Protein AF-A0A969G457-F1 (afdb_monomer_lite)

Sequence (231 aa):
MGFVSRFPDKTFRPDHCLTRIEVLTSLVQGLGLRGSNKNLLHYYADSYLIPTYAIVPMLAAIEANLIFQPDGSNYLHPLQYITRGEMAAILYQVLLLTNQVEPIKSKLMVFHGIKETGFKDLQSHWAQAPAMALNNMKLVKGFPDGTFKPELGVDRTEYATLVTKILNAPPVRPISHFRDVPDEFWGLSALEKAYQWGFLATFPDQTIHPHQQLKRINIIASLASGLGLET

Radius of gyration: 17.94 Å; chains: 1; bounding box: 46×49×45 Å

Secondary structure (DSSP, 8-state):
--S----TT----TTSBPBHHHHHHHHHHHTT-----GGGGGG-TTGGGS-HHHHHHHHHHHHTT----TT--S---TTSBPBHHHHHHHHHHHHHHTTSS-----S-----S----S-GGGTT-TTHHHHHHHHHTTS----TTS---TTSBPBHHHHHHHHHHH--PPP-S-----TTS-TT-TTHHHHHHHHHTTS----TTS---TTSB-BHHHHHHHHHHHTT---

Structure (mmCIF, N/CA/C/O backbone):
data_AF-A0A969G457-F1
#
_entry.id   AF-A0A969G457-F1
#
loop_
_atom_site.group_PDB
_atom_site.id
_atom_site.type_symbol
_atom_site.label_atom_id
_atom_site.label_alt_id
_atom_site.label_comp_id
_atom_site.label_asym_id
_atom_site.label_entity_id
_atom_site.label_seq_id
_atom_site.pdbx_PDB_ins_code
_atom_site.Cartn_x
_atom_site.Cartn_y
_atom_site.Cartn_z
_atom_site.occupancy
_atom_site.B_iso_or_equiv
_atom_site.auth_seq_id
_atom_site.auth_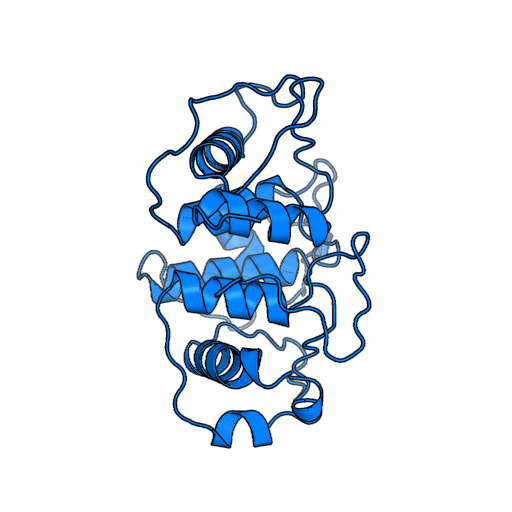comp_id
_atom_site.auth_asym_id
_atom_site.auth_atom_id
_atom_site.pdbx_PDB_model_num
ATOM 1 N N . MET A 1 1 ? -19.447 -14.530 -13.533 1.00 27.58 1 MET A N 1
ATOM 2 C CA . MET A 1 1 ? -18.537 -15.672 -13.282 1.00 27.58 1 MET A CA 1
ATOM 3 C C . MET A 1 1 ? -17.517 -15.229 -12.246 1.00 27.58 1 MET A C 1
ATOM 5 O O . MET A 1 1 ? -16.969 -14.147 -12.401 1.00 27.58 1 MET A O 1
ATOM 9 N N . GLY A 1 2 ? -17.395 -15.986 -11.153 1.00 27.75 2 GLY A N 1
ATOM 10 C CA . GLY A 1 2 ? -16.838 -15.532 -9.874 1.00 27.75 2 GLY A CA 1
ATOM 11 C C . GLY A 1 2 ? -15.332 -15.257 -9.867 1.00 27.75 2 GLY A C 1
ATOM 12 O O . GLY A 1 2 ? -14.549 -15.977 -10.480 1.00 27.75 2 GLY A O 1
ATOM 13 N N . PHE A 1 3 ? -14.950 -14.217 -9.121 1.00 38.53 3 PHE A N 1
ATOM 14 C CA . PHE A 1 3 ? -13.571 -13.753 -8.926 1.00 38.53 3 PHE A CA 1
ATOM 15 C C . PHE A 1 3 ? -12.756 -14.612 -7.946 1.00 38.53 3 PHE A C 1
ATOM 17 O O . PHE A 1 3 ? -11.553 -14.406 -7.801 1.00 38.53 3 PHE A O 1
ATOM 24 N N . VAL A 1 4 ? -13.369 -15.616 -7.312 1.00 39.00 4 VAL A N 1
ATOM 25 C CA . VAL A 1 4 ? -12.631 -16.643 -6.570 1.00 39.00 4 VAL A CA 1
ATOM 26 C C . VAL A 1 4 ? -12.165 -17.700 -7.567 1.00 39.00 4 VAL A C 1
ATOM 28 O O . VAL A 1 4 ? -12.760 -18.773 -7.700 1.00 39.00 4 VAL A O 1
ATOM 31 N N . SER A 1 5 ? -11.098 -17.397 -8.308 1.00 36.44 5 SER A N 1
ATOM 32 C CA . SER A 1 5 ? -10.384 -18.454 -9.010 1.00 36.44 5 SER A CA 1
ATOM 33 C C . SER A 1 5 ? -9.766 -19.363 -7.947 1.00 36.44 5 SER A C 1
ATOM 35 O O . SER A 1 5 ? -8.911 -18.973 -7.149 1.00 36.44 5 SER A O 1
ATOM 37 N N . ARG A 1 6 ? -10.245 -20.609 -7.893 1.00 35.28 6 ARG A N 1
ATOM 38 C CA . ARG A 1 6 ? -9.456 -21.687 -7.299 1.00 35.28 6 ARG A CA 1
ATOM 39 C C . ARG A 1 6 ? -8.104 -21.645 -8.006 1.00 35.28 6 ARG A C 1
ATOM 41 O O . ARG A 1 6 ? -8.064 -21.591 -9.235 1.00 35.28 6 ARG A O 1
ATOM 48 N N . PHE A 1 7 ? -7.019 -21.638 -7.242 1.00 43.06 7 PHE A N 1
ATOM 49 C CA . PHE A 1 7 ? -5.686 -21.776 -7.809 1.00 43.06 7 PHE A CA 1
ATOM 50 C C . PHE A 1 7 ? -5.631 -22.988 -8.758 1.00 43.06 7 PHE A C 1
ATOM 52 O O . PHE A 1 7 ? -6.372 -23.954 -8.545 1.00 43.06 7 PHE A O 1
ATOM 59 N N . PRO A 1 8 ? -4.737 -23.000 -9.759 1.00 37.53 8 PRO A N 1
ATOM 60 C CA . PRO A 1 8 ? -4.525 -24.176 -10.604 1.00 37.53 8 PRO A CA 1
ATOM 61 C C . PRO A 1 8 ? -4.191 -25.449 -9.802 1.00 37.53 8 PRO A C 1
ATOM 63 O O . PRO A 1 8 ? -4.541 -26.546 -10.228 1.00 37.53 8 PRO A O 1
ATOM 66 N N . ASP A 1 9 ? -3.583 -25.305 -8.616 1.00 41.84 9 ASP A N 1
ATOM 67 C CA . ASP A 1 9 ? -3.272 -26.395 -7.677 1.00 41.84 9 ASP A CA 1
ATOM 68 C C . ASP A 1 9 ? -4.389 -26.678 -6.645 1.00 41.84 9 ASP A C 1
ATOM 70 O O . ASP A 1 9 ? -4.252 -27.564 -5.804 1.00 41.84 9 ASP A O 1
ATOM 74 N N . LYS A 1 10 ? -5.503 -25.934 -6.704 1.00 37.22 10 LYS A N 1
ATOM 75 C CA . LYS A 1 10 ? -6.655 -25.987 -5.786 1.00 37.22 10 LYS A CA 1
ATOM 76 C C . LYS A 1 10 ? -6.342 -25.663 -4.312 1.00 37.22 10 LYS A C 1
ATOM 78 O O . LYS A 1 10 ? -7.218 -25.883 -3.473 1.00 37.22 10 LYS A O 1
ATOM 83 N N . THR A 1 11 ? -5.174 -25.113 -3.961 1.00 40.41 11 THR A N 1
ATOM 84 C CA . THR A 1 11 ? -4.829 -24.849 -2.549 1.00 40.41 11 THR A CA 1
ATOM 85 C C . THR A 1 11 ? -5.228 -23.445 -2.105 1.00 40.41 11 THR A C 1
ATOM 87 O O . THR A 1 11 ? -4.595 -22.458 -2.445 1.00 40.41 11 THR A O 1
ATOM 90 N N . PHE A 1 12 ? -6.285 -23.309 -1.304 1.00 42.00 12 PHE A N 1
ATOM 91 C CA . PHE A 1 12 ? -6.616 -22.029 -0.676 1.00 42.00 12 PHE A CA 1
ATOM 92 C C . PHE A 1 12 ? -5.711 -21.786 0.542 1.00 42.00 12 PHE A C 1
ATOM 94 O O . PHE A 1 12 ? -5.724 -22.578 1.478 1.00 42.00 12 PHE A O 1
ATOM 101 N N . ARG A 1 13 ? -4.917 -20.703 0.532 1.00 53.88 13 ARG A N 1
ATOM 102 C CA . ARG A 1 13 ? -3.966 -20.365 1.610 1.00 53.88 13 ARG A CA 1
ATOM 103 C C . ARG A 1 13 ? -4.378 -19.067 2.335 1.00 53.88 13 ARG A C 1
ATOM 105 O O . ARG A 1 13 ? -3.881 -17.996 1.986 1.00 53.88 13 ARG A O 1
ATOM 112 N N . PRO A 1 14 ? -5.330 -19.132 3.284 1.00 47.00 14 PRO A N 1
ATOM 113 C CA . PRO A 1 14 ? -5.983 -17.960 3.879 1.00 47.00 14 PRO A CA 1
ATOM 114 C C . PRO A 1 14 ? -5.083 -17.108 4.776 1.00 47.00 14 PRO A C 1
ATOM 116 O O . PRO A 1 14 ? -5.310 -15.906 4.887 1.00 47.00 14 PRO A O 1
ATOM 119 N N . ASP A 1 15 ? -4.071 -17.708 5.403 1.00 51.81 15 ASP A N 1
ATOM 120 C CA . ASP A 1 15 ? -3.287 -17.059 6.459 1.00 51.81 15 ASP A CA 1
ATOM 121 C C . ASP A 1 15 ? -2.136 -16.176 5.981 1.00 51.81 15 ASP A C 1
ATOM 123 O O . ASP A 1 15 ? -1.522 -15.480 6.789 1.00 51.81 15 ASP A O 1
ATOM 127 N N . HIS A 1 16 ? -1.843 -16.189 4.685 1.00 64.81 16 HIS A N 1
ATOM 128 C CA . HIS A 1 16 ? -0.718 -15.455 4.119 1.00 64.81 16 HIS A CA 1
ATOM 129 C C . HIS A 1 16 ? -1.082 -13.999 3.827 1.00 64.81 16 HIS A C 1
ATOM 131 O O . HIS A 1 16 ? -2.240 -13.699 3.546 1.00 64.81 16 HIS A O 1
ATOM 137 N N . CYS A 1 17 ? -0.102 -13.095 3.874 1.00 71.50 17 CYS A N 1
ATOM 138 C CA . CYS A 1 17 ? -0.266 -11.713 3.421 1.00 71.50 17 CYS A CA 1
ATOM 139 C C . CYS A 1 17 ? -0.560 -11.654 1.912 1.00 71.50 17 CYS A C 1
ATOM 141 O O . CYS A 1 17 ? -0.376 -12.633 1.186 1.00 71.50 17 CYS A O 1
ATOM 143 N N . LEU A 1 18 ? -1.026 -10.503 1.430 1.00 74.31 18 LEU A N 1
ATOM 144 C CA . LEU A 1 18 ? -1.209 -10.289 -0.005 1.00 74.31 18 LEU A CA 1
ATOM 145 C C . LEU A 1 18 ? 0.101 -10.390 -0.770 1.00 74.31 18 LEU A C 1
ATOM 147 O O . LEU A 1 18 ? 1.107 -9.808 -0.364 1.00 74.31 18 LEU A O 1
ATOM 151 N N . THR A 1 19 ? 0.045 -11.038 -1.925 1.00 84.38 19 THR A N 1
ATOM 152 C CA . THR A 1 19 ? 1.160 -11.038 -2.873 1.00 84.38 19 THR A CA 1
ATOM 153 C C . THR A 1 19 ? 1.163 -9.776 -3.741 1.00 84.38 19 THR A C 1
ATOM 155 O O . THR A 1 19 ? 0.118 -9.162 -3.980 1.00 84.38 19 THR A O 1
ATOM 158 N N . ARG A 1 20 ? 2.338 -9.393 -4.251 1.00 86.44 20 ARG A N 1
ATOM 159 C CA . ARG A 1 20 ? 2.524 -8.252 -5.166 1.00 86.44 20 ARG A CA 1
ATOM 160 C C . ARG A 1 20 ? 1.580 -8.330 -6.366 1.00 86.44 20 ARG A C 1
ATOM 162 O O . ARG A 1 20 ? 0.932 -7.342 -6.708 1.00 86.44 20 ARG A O 1
ATOM 169 N N . ILE A 1 21 ? 1.437 -9.515 -6.962 1.00 85.56 21 ILE A N 1
ATOM 170 C CA . ILE A 1 21 ? 0.562 -9.718 -8.122 1.00 85.56 21 ILE A CA 1
ATOM 171 C C . ILE A 1 21 ? -0.915 -9.461 -7.811 1.00 85.56 21 ILE A C 1
ATOM 173 O O . ILE A 1 21 ? -1.643 -8.956 -8.663 1.00 85.56 21 ILE A O 1
ATOM 177 N N . GLU A 1 22 ? -1.368 -9.771 -6.599 1.00 79.25 22 GLU A N 1
ATOM 178 C CA . GLU A 1 22 ? -2.766 -9.591 -6.200 1.00 79.25 22 GLU A CA 1
ATOM 179 C C . GLU A 1 22 ? -3.113 -8.124 -6.015 1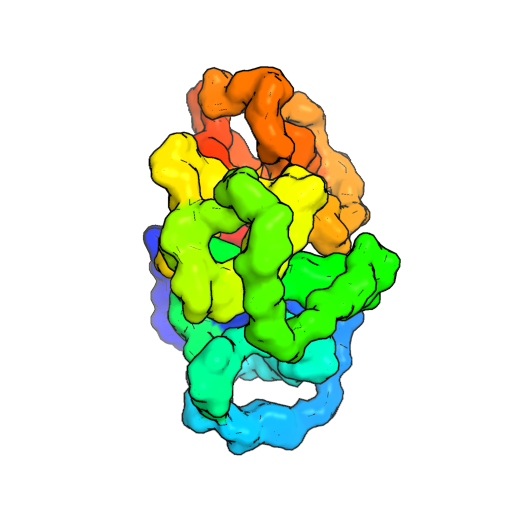.00 79.25 22 GLU A C 1
ATOM 181 O O . GLU A 1 22 ? -4.159 -7.676 -6.493 1.00 79.25 22 GLU A O 1
ATOM 186 N N . VAL A 1 23 ? -2.211 -7.366 -5.389 1.00 79.38 23 VAL A N 1
ATOM 187 C CA . VAL A 1 23 ? -2.372 -5.917 -5.241 1.00 79.38 23 VAL A CA 1
ATOM 188 C C . VAL A 1 23 ? -2.369 -5.242 -6.599 1.00 79.38 23 VAL A C 1
ATOM 190 O O . VAL A 1 23 ? -3.306 -4.511 -6.909 1.00 79.38 23 VAL A O 1
ATOM 193 N N . LEU A 1 24 ? -1.366 -5.522 -7.434 1.00 83.69 24 LEU A N 1
ATOM 194 C CA . LEU A 1 24 ? -1.241 -4.899 -8.751 1.00 83.69 24 LEU A CA 1
ATOM 195 C C . LEU A 1 24 ? -2.417 -5.255 -9.664 1.00 83.69 24 LEU A C 1
ATOM 197 O O . LEU A 1 24 ? -2.952 -4.377 -10.337 1.00 83.69 24 LEU A O 1
ATOM 201 N N . THR A 1 25 ? -2.868 -6.513 -9.645 1.00 81.88 25 THR A N 1
ATOM 202 C CA . THR A 1 25 ? -4.035 -6.944 -10.427 1.00 81.88 25 THR A CA 1
ATOM 203 C C . THR A 1 25 ? -5.294 -6.196 -10.001 1.00 81.88 25 THR A C 1
ATOM 205 O O . THR A 1 25 ? -6.006 -5.664 -10.854 1.00 81.88 25 THR A O 1
ATOM 208 N N . SER A 1 26 ? -5.549 -6.116 -8.693 1.00 76.19 26 SER A N 1
ATOM 209 C CA . SER A 1 26 ? -6.727 -5.427 -8.151 1.00 76.19 26 SER A CA 1
ATOM 210 C C . SER A 1 26 ? -6.677 -3.927 -8.443 1.00 76.19 26 SER A C 1
ATOM 212 O O . SER A 1 26 ? -7.674 -3.334 -8.851 1.00 76.19 26 SER A O 1
ATOM 214 N N . LEU A 1 27 ? -5.498 -3.321 -8.293 1.00 78.88 27 LEU A N 1
ATOM 215 C CA . LEU A 1 27 ? -5.256 -1.907 -8.550 1.00 78.88 27 LEU A CA 1
ATOM 216 C C . LEU A 1 27 ? -5.515 -1.539 -10.012 1.00 78.88 27 LEU A C 1
ATOM 218 O O . LEU A 1 27 ? -6.256 -0.602 -10.295 1.00 78.88 27 LEU A O 1
ATOM 222 N N . VAL A 1 28 ? -4.921 -2.286 -10.940 1.00 82.31 28 VAL A N 1
ATOM 223 C CA . VAL A 1 28 ? -5.067 -2.061 -12.382 1.00 82.31 28 VAL A CA 1
ATOM 224 C C . VAL A 1 28 ? -6.521 -2.177 -12.818 1.00 82.31 28 VAL A C 1
ATOM 226 O O . VAL A 1 28 ? -6.993 -1.350 -13.596 1.00 82.31 28 VAL A O 1
ATOM 229 N N . GLN A 1 29 ? -7.243 -3.165 -12.288 1.00 76.50 29 GLN A N 1
ATOM 230 C CA . GLN A 1 29 ? -8.671 -3.320 -12.552 1.00 76.50 29 GLN A CA 1
ATOM 231 C C . GLN A 1 29 ? -9.474 -2.143 -11.992 1.00 76.50 29 GLN A C 1
ATOM 233 O O . GLN A 1 29 ? -10.298 -1.583 -12.713 1.00 76.50 29 GLN A O 1
ATOM 238 N N . GLY A 1 30 ? -9.200 -1.733 -10.749 1.00 70.56 30 GLY A N 1
ATOM 239 C CA . GLY A 1 30 ? -9.854 -0.591 -10.108 1.00 70.56 30 GLY A CA 1
ATOM 240 C C . GLY A 1 30 ? -9.614 0.737 -10.830 1.00 70.56 30 GLY A C 1
ATOM 241 O O . GLY A 1 30 ? -10.523 1.555 -10.925 1.00 70.56 30 GLY A O 1
ATOM 242 N N . LEU A 1 31 ? -8.422 0.925 -11.399 1.00 76.94 31 LEU A N 1
ATOM 243 C CA . LEU A 1 31 ? -8.066 2.091 -12.215 1.00 76.94 31 LEU A CA 1
ATOM 244 C C . LEU A 1 31 ? -8.541 1.988 -13.676 1.00 76.94 31 LEU A C 1
ATOM 246 O O . LEU A 1 31 ? -8.354 2.928 -14.445 1.00 76.94 31 LEU A O 1
ATOM 250 N N . GLY A 1 32 ? -9.112 0.853 -14.091 1.00 79.19 32 GLY A N 1
ATOM 251 C CA . GLY A 1 32 ? -9.516 0.617 -15.479 1.00 79.19 32 GLY A CA 1
ATOM 252 C C . GLY A 1 32 ? -8.350 0.572 -16.476 1.00 79.19 32 GLY A C 1
ATOM 253 O O . GLY A 1 32 ? -8.568 0.754 -17.676 1.00 79.19 32 GLY A O 1
ATOM 254 N N . LEU A 1 33 ? -7.121 0.332 -16.006 1.00 82.69 33 LEU A N 1
ATOM 255 C CA . LEU A 1 33 ? -5.923 0.282 -16.845 1.00 82.69 33 LEU A CA 1
ATOM 256 C C . LEU A 1 33 ? -5.913 -0.995 -17.695 1.00 82.69 33 LEU A C 1
ATOM 258 O O . LEU A 1 33 ? -6.366 -2.063 -17.272 1.00 82.69 33 LEU A O 1
ATOM 262 N N . ARG A 1 34 ? -5.372 -0.901 -18.913 1.00 87.06 34 ARG A N 1
ATOM 263 C CA . ARG A 1 34 ? -5.283 -2.028 -19.849 1.00 87.06 34 ARG A CA 1
ATOM 264 C C . ARG A 1 34 ? -3.899 -2.100 -20.468 1.00 87.06 34 ARG A C 1
ATOM 266 O O . ARG A 1 34 ? -3.517 -1.200 -21.203 1.00 87.06 34 ARG A O 1
ATOM 273 N N . GLY A 1 35 ? -3.196 -3.193 -20.193 1.00 85.81 35 GLY A N 1
ATOM 274 C CA . GLY A 1 35 ? -1.895 -3.481 -20.780 1.00 85.81 35 GLY A CA 1
ATOM 275 C C . GLY A 1 35 ? -2.043 -4.104 -22.158 1.00 85.81 35 GLY A C 1
ATOM 276 O O . GLY A 1 35 ? -2.933 -4.932 -22.378 1.00 85.81 35 GLY A O 1
ATOM 277 N N . SER A 1 36 ? -1.167 -3.734 -23.083 1.00 88.44 36 SER A N 1
ATOM 278 C CA . SER A 1 36 ? -1.236 -4.199 -24.476 1.00 88.44 36 SER A CA 1
ATOM 279 C C . SER A 1 36 ? 0.100 -4.712 -25.010 1.00 88.44 36 SER A C 1
ATOM 281 O O . SER A 1 36 ? 0.121 -5.618 -25.851 1.00 88.44 36 SER A O 1
ATOM 283 N N . ASN A 1 37 ? 1.220 -4.213 -24.489 1.00 89.38 37 ASN A N 1
ATOM 284 C CA . ASN A 1 37 ? 2.552 -4.540 -24.962 1.00 89.38 37 ASN A CA 1
ATOM 285 C C . ASN A 1 37 ? 3.087 -5.818 -24.308 1.00 89.38 37 ASN A C 1
ATOM 287 O O . ASN A 1 37 ? 3.850 -5.791 -23.344 1.00 89.38 37 ASN A O 1
ATOM 291 N N . LYS A 1 38 ? 2.740 -6.966 -24.893 1.00 86.12 38 LYS A N 1
ATOM 292 C CA . LYS A 1 38 ? 3.163 -8.293 -24.412 1.00 86.12 38 LYS A CA 1
ATOM 293 C C . LYS A 1 38 ? 4.682 -8.468 -24.306 1.00 86.12 38 LYS A C 1
ATOM 295 O O . LYS A 1 38 ? 5.125 -9.298 -23.517 1.00 86.12 38 LYS A O 1
ATOM 300 N N . ASN A 1 39 ? 5.467 -7.674 -25.038 1.00 90.56 39 ASN A N 1
ATOM 301 C CA . ASN A 1 39 ? 6.922 -7.790 -25.032 1.00 90.56 39 ASN A CA 1
ATOM 302 C C . ASN A 1 39 ? 7.549 -7.378 -23.692 1.00 90.56 39 ASN A C 1
ATOM 304 O O . ASN A 1 39 ? 8.666 -7.791 -23.397 1.00 90.56 39 ASN A O 1
ATOM 308 N N . LEU A 1 40 ? 6.833 -6.608 -22.865 1.00 89.44 40 LEU A N 1
ATOM 309 C CA . LEU A 1 40 ? 7.346 -6.124 -21.581 1.00 89.44 40 LEU A CA 1
ATOM 310 C C . LEU A 1 40 ? 7.630 -7.255 -20.586 1.00 89.44 40 LEU A C 1
ATOM 312 O O . LEU A 1 40 ? 8.580 -7.158 -19.815 1.00 89.44 40 LEU A O 1
ATOM 316 N N . LEU A 1 41 ? 6.866 -8.352 -20.617 1.00 90.25 41 LEU A N 1
ATOM 317 C CA . LEU A 1 41 ? 7.100 -9.476 -19.703 1.00 90.25 41 LEU A CA 1
ATOM 318 C C . LEU A 1 41 ? 8.386 -10.245 -20.016 1.00 90.25 41 LEU A C 1
ATOM 320 O O . LEU A 1 41 ? 8.966 -10.825 -19.104 1.00 90.25 41 LEU A O 1
ATOM 324 N N . HIS A 1 42 ? 8.866 -10.215 -21.263 1.00 91.06 42 HIS A N 1
ATOM 325 C CA . HIS A 1 42 ? 10.104 -10.900 -21.648 1.00 91.06 42 HIS A CA 1
ATOM 326 C C . HIS A 1 42 ? 11.354 -10.298 -21.000 1.00 91.06 42 HIS A C 1
ATOM 328 O O . HIS A 1 42 ? 12.381 -10.967 -20.937 1.00 91.06 42 HIS A O 1
ATOM 334 N N . TYR A 1 43 ? 11.273 -9.061 -20.500 1.00 90.69 43 TYR A N 1
ATOM 335 C CA . TYR A 1 43 ? 12.357 -8.447 -19.736 1.00 90.69 43 TYR A CA 1
ATOM 336 C C . TYR A 1 43 ? 12.573 -9.138 -18.381 1.00 90.69 43 TYR A C 1
ATOM 338 O O . TYR A 1 43 ? 13.697 -9.184 -17.879 1.00 90.69 43 TYR A O 1
ATOM 346 N N . TYR A 1 44 ? 11.507 -9.695 -17.800 1.00 92.75 44 TYR A N 1
ATOM 347 C CA . TYR A 1 44 ? 11.517 -10.196 -16.435 1.00 92.75 44 TYR A CA 1
ATOM 348 C C . TYR A 1 44 ? 11.776 -11.702 -16.372 1.00 92.75 44 TYR A C 1
ATOM 350 O O . TYR A 1 44 ? 11.040 -12.505 -16.958 1.00 92.75 44 TYR A O 1
ATOM 358 N N . ALA A 1 45 ? 12.810 -12.082 -15.619 1.00 95.25 45 ALA A N 1
ATOM 359 C CA . ALA A 1 45 ? 13.302 -13.457 -15.524 1.00 95.25 45 ALA A CA 1
ATOM 360 C C . ALA A 1 45 ? 12.292 -14.413 -14.871 1.00 95.25 45 ALA A C 1
ATOM 362 O O . ALA A 1 45 ? 12.259 -15.599 -15.187 1.00 95.25 45 ALA A O 1
ATOM 363 N N . ASP A 1 46 ? 11.447 -13.896 -13.982 1.00 94.62 46 ASP A N 1
ATOM 364 C CA . ASP A 1 46 ? 10.435 -14.634 -13.227 1.00 94.62 46 ASP A CA 1
ATOM 365 C C . ASP A 1 46 ? 9.008 -14.434 -13.761 1.00 94.62 46 ASP A C 1
ATOM 367 O O . ASP A 1 46 ? 8.032 -14.801 -13.104 1.00 94.62 46 ASP A O 1
ATOM 371 N N . SER A 1 47 ? 8.863 -13.908 -14.982 1.00 93.81 47 SER A N 1
ATOM 372 C CA . SER A 1 47 ? 7.560 -13.722 -15.637 1.00 93.81 47 SER A CA 1
ATOM 373 C C . SER A 1 47 ? 6.771 -15.027 -15.815 1.00 93.81 47 SER A C 1
ATOM 375 O O . SER A 1 47 ? 5.543 -14.995 -15.861 1.00 93.81 47 SER A O 1
ATOM 377 N N . TYR A 1 48 ? 7.442 -16.184 -15.835 1.00 93.44 48 TYR A N 1
ATOM 378 C CA . TYR A 1 48 ? 6.803 -17.505 -15.872 1.00 93.44 48 TYR A CA 1
ATOM 379 C C . TYR A 1 48 ? 5.994 -17.834 -14.604 1.00 93.44 48 TYR A C 1
ATOM 381 O O . TYR A 1 48 ? 5.146 -18.725 -14.637 1.00 93.44 48 TYR A O 1
ATOM 389 N N . LEU A 1 49 ? 6.228 -17.124 -13.493 1.00 92.12 49 LEU A N 1
ATOM 390 C CA . LEU A 1 49 ? 5.440 -17.252 -12.262 1.00 92.12 49 LEU A CA 1
ATOM 391 C C . LEU A 1 49 ? 4.093 -16.516 -12.344 1.00 92.12 49 LEU A C 1
ATOM 393 O O . LEU A 1 49 ? 3.267 -16.655 -11.441 1.00 92.12 49 LEU A O 1
ATOM 397 N N . ILE A 1 50 ? 3.860 -15.721 -13.393 1.00 89.31 50 ILE A 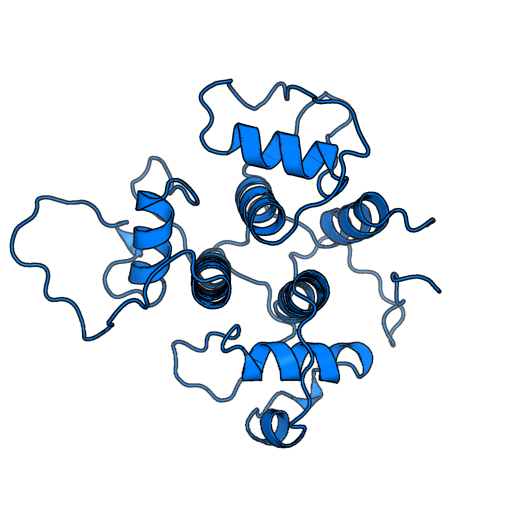N 1
ATOM 398 C CA . ILE A 1 50 ? 2.623 -14.962 -13.577 1.00 89.31 50 ILE A CA 1
ATOM 399 C C . ILE A 1 50 ? 1.544 -15.896 -14.147 1.00 89.31 50 ILE A C 1
ATOM 401 O O . ILE A 1 50 ? 1.655 -16.347 -15.289 1.00 89.31 50 ILE A O 1
ATOM 405 N N . PRO A 1 51 ? 0.458 -16.171 -13.407 1.00 86.00 51 PRO A N 1
ATOM 406 C CA . PRO A 1 51 ? -0.659 -16.942 -13.924 1.00 86.00 51 PRO A CA 1
ATOM 407 C C . PRO A 1 51 ? -1.368 -16.191 -15.056 1.00 86.00 51 PRO A C 1
ATOM 409 O O . PRO A 1 51 ? -1.457 -14.963 -15.058 1.00 86.00 51 PRO A O 1
ATOM 412 N N . THR A 1 52 ? -1.953 -16.936 -15.997 1.00 85.62 52 THR A N 1
ATOM 413 C CA . THR A 1 52 ? -2.547 -16.384 -17.228 1.00 85.62 52 THR A CA 1
ATOM 414 C C . THR A 1 52 ? -3.563 -15.268 -16.979 1.00 85.62 52 THR A C 1
ATOM 416 O O . THR A 1 52 ? -3.580 -14.283 -17.715 1.00 85.62 52 THR A O 1
ATOM 419 N N . TYR A 1 53 ? -4.375 -15.378 -15.922 1.00 82.56 53 TYR A N 1
ATOM 420 C CA . TYR A 1 53 ? -5.376 -14.361 -15.578 1.00 82.56 53 TYR A CA 1
ATOM 421 C C . TYR A 1 53 ? -4.759 -13.001 -15.207 1.00 82.56 53 TYR A C 1
ATOM 423 O O . TYR A 1 53 ? -5.416 -11.972 -15.344 1.00 82.56 53 TYR A O 1
ATOM 431 N N . ALA A 1 54 ? -3.508 -12.991 -14.742 1.00 86.44 54 ALA A N 1
ATOM 432 C CA . ALA A 1 54 ? -2.805 -11.801 -14.282 1.00 86.44 54 ALA A CA 1
ATOM 433 C C . ALA A 1 54 ? -1.853 -11.217 -15.337 1.00 86.44 54 ALA A C 1
ATOM 435 O O . ALA A 1 54 ? -1.312 -10.140 -15.117 1.00 86.44 54 ALA A O 1
ATOM 436 N N . ILE A 1 55 ? -1.685 -11.857 -16.501 1.00 90.12 55 ILE A N 1
ATOM 437 C CA . ILE A 1 55 ? -0.795 -11.365 -17.568 1.00 90.12 55 ILE A CA 1
ATOM 438 C C . ILE A 1 55 ? -1.184 -9.949 -18.011 1.00 90.12 55 ILE A C 1
ATOM 440 O O . ILE A 1 55 ? -0.357 -9.044 -17.978 1.00 90.12 55 ILE A O 1
ATOM 444 N N . VAL A 1 56 ? -2.443 -9.741 -18.411 1.00 88.50 56 VAL A N 1
ATOM 445 C CA . VAL A 1 56 ? -2.911 -8.429 -18.898 1.00 88.50 56 VAL A CA 1
ATOM 446 C C . VAL A 1 56 ? -2.869 -7.364 -17.793 1.00 88.50 56 VAL A C 1
ATOM 448 O O . VAL A 1 56 ? -2.369 -6.270 -18.061 1.00 88.50 56 VAL A O 1
ATOM 451 N N . PRO A 1 57 ? -3.316 -7.653 -16.553 1.00 86.06 57 PRO A N 1
ATOM 452 C CA . PRO A 1 57 ? -3.144 -6.717 -15.453 1.00 86.06 57 PRO A CA 1
ATOM 453 C C . PRO A 1 57 ? -1.683 -6.346 -15.170 1.00 86.06 57 PRO A C 1
ATOM 455 O O . PRO A 1 57 ? -1.371 -5.170 -15.017 1.00 86.06 57 PRO A O 1
ATOM 458 N N . MET A 1 58 ? -0.773 -7.322 -15.163 1.00 90.31 58 MET A N 1
ATOM 459 C CA . MET A 1 58 ? 0.652 -7.072 -14.926 1.00 90.31 58 MET A CA 1
ATOM 460 C C . MET A 1 58 ? 1.283 -6.236 -16.038 1.00 90.31 58 MET A C 1
ATOM 462 O O . MET A 1 58 ? 2.065 -5.338 -15.743 1.00 90.31 58 MET A O 1
ATOM 466 N N . LEU A 1 59 ? 0.902 -6.460 -17.298 1.00 92.50 59 LEU A N 1
ATOM 467 C CA . LEU A 1 59 ? 1.314 -5.595 -18.405 1.00 92.50 59 LEU A CA 1
ATOM 468 C C . LEU A 1 59 ? 0.880 -4.147 -18.179 1.00 92.50 59 LEU A C 1
ATOM 470 O O . LEU A 1 59 ? 1.696 -3.243 -18.318 1.00 92.50 59 LEU A O 1
ATOM 474 N N . ALA A 1 60 ? -0.372 -3.930 -17.769 1.00 90.31 60 ALA A N 1
ATOM 475 C CA . ALA A 1 60 ? -0.866 -2.583 -17.493 1.00 90.31 60 ALA A CA 1
ATOM 476 C C . ALA A 1 60 ? -0.112 -1.936 -16.323 1.00 90.31 60 ALA A C 1
ATOM 478 O O . ALA A 1 60 ? 0.196 -0.750 -16.372 1.00 90.31 60 ALA A O 1
ATOM 479 N N . ALA A 1 61 ? 0.201 -2.714 -15.281 1.00 89.81 61 ALA A N 1
ATOM 480 C CA . ALA A 1 61 ? 0.970 -2.236 -14.138 1.00 89.81 61 ALA A CA 1
ATOM 481 C C . ALA A 1 61 ? 2.389 -1.807 -14.539 1.00 89.81 61 ALA A C 1
ATOM 483 O O . ALA A 1 61 ? 2.861 -0.771 -14.073 1.00 89.81 61 ALA A O 1
ATOM 484 N N . ILE A 1 62 ? 3.054 -2.573 -15.411 1.00 91.81 62 ILE A N 1
ATOM 485 C CA . ILE A 1 62 ? 4.374 -2.215 -15.949 1.00 91.81 62 ILE A CA 1
ATOM 486 C C . ILE A 1 62 ? 4.268 -0.940 -16.793 1.00 91.81 62 ILE A C 1
ATOM 488 O O . ILE A 1 62 ? 5.007 0.010 -16.551 1.00 91.81 62 ILE A O 1
ATOM 492 N N . GLU A 1 63 ? 3.325 -0.886 -17.738 1.00 92.38 63 GLU A N 1
ATOM 493 C CA . GLU A 1 63 ? 3.114 0.275 -18.621 1.00 92.38 63 GLU A CA 1
ATOM 494 C C . GLU A 1 63 ? 2.802 1.559 -17.838 1.00 92.38 63 GLU A C 1
ATOM 496 O O . GLU A 1 63 ? 3.259 2.641 -18.201 1.00 92.38 63 GLU A O 1
ATOM 501 N N . ALA A 1 64 ? 2.061 1.437 -16.737 1.00 87.75 64 ALA A N 1
ATOM 502 C CA . ALA A 1 64 ? 1.701 2.547 -15.864 1.00 87.75 64 ALA A CA 1
ATOM 503 C C . ALA A 1 64 ? 2.776 2.887 -14.811 1.00 87.75 64 ALA A C 1
ATOM 505 O O . ALA A 1 64 ? 2.533 3.739 -13.959 1.00 87.75 64 ALA A O 1
ATOM 506 N N . ASN A 1 65 ? 3.953 2.247 -14.843 1.00 88.44 65 ASN A N 1
ATOM 507 C CA . ASN A 1 65 ? 5.032 2.419 -13.857 1.00 88.44 65 ASN A CA 1
ATOM 508 C C . ASN A 1 65 ? 4.587 2.182 -12.398 1.00 88.44 65 ASN A C 1
ATOM 510 O O . ASN A 1 65 ? 5.089 2.814 -11.465 1.00 88.44 65 ASN A O 1
ATOM 514 N N . LEU A 1 66 ? 3.638 1.261 -12.198 1.00 86.44 66 LEU A N 1
ATOM 515 C CA . LEU A 1 66 ? 3.129 0.865 -10.880 1.00 86.44 66 LEU A CA 1
ATOM 516 C C . LEU A 1 66 ? 4.010 -0.185 -10.197 1.00 86.44 66 LEU A C 1
ATOM 518 O O . LEU A 1 66 ? 3.825 -0.463 -9.016 1.00 86.44 66 LEU A O 1
ATOM 522 N N . ILE A 1 67 ? 4.955 -0.789 -10.919 1.00 85.38 67 ILE A N 1
ATOM 523 C CA . ILE A 1 67 ? 5.892 -1.752 -10.343 1.00 85.38 67 ILE A CA 1
ATOM 524 C C . ILE A 1 67 ? 7.183 -1.035 -9.974 1.00 85.38 67 ILE A C 1
ATOM 526 O O . ILE A 1 67 ? 7.759 -0.316 -10.785 1.00 85.38 67 ILE A O 1
ATOM 530 N N . PHE A 1 68 ? 7.638 -1.255 -8.743 1.00 78.62 68 PHE A N 1
ATOM 531 C CA . PHE A 1 68 ? 8.876 -0.689 -8.231 1.00 78.62 68 PHE A CA 1
ATOM 532 C C . PHE A 1 68 ? 9.920 -1.800 -8.019 1.00 78.62 68 PHE A C 1
ATOM 534 O O . PHE A 1 68 ? 9.639 -2.786 -7.327 1.00 78.62 68 PHE A O 1
ATOM 541 N N . GLN A 1 69 ? 11.101 -1.643 -8.632 1.00 82.31 69 GLN A N 1
ATOM 542 C CA . GLN A 1 69 ? 12.297 -2.482 -8.448 1.00 82.31 69 GLN A CA 1
ATOM 543 C C . GLN A 1 69 ? 13.481 -1.608 -7.993 1.00 82.31 69 GLN A C 1
ATOM 545 O O . GLN A 1 69 ? 14.224 -1.093 -8.831 1.00 82.31 69 GLN A O 1
ATOM 550 N N . PRO A 1 70 ? 13.659 -1.385 -6.678 1.00 70.62 70 PRO A N 1
ATOM 551 C CA . PRO A 1 70 ? 14.695 -0.485 -6.166 1.00 70.62 70 PRO A CA 1
ATOM 552 C C . PRO A 1 70 ? 16.120 -0.934 -6.477 1.00 70.62 70 PRO A C 1
ATOM 554 O O . PRO A 1 70 ? 17.017 -0.104 -6.593 1.00 70.62 70 PRO A O 1
ATOM 557 N N . ASP A 1 71 ? 16.326 -2.243 -6.575 1.00 75.94 71 ASP A N 1
ATOM 558 C CA . ASP A 1 71 ? 17.613 -2.871 -6.858 1.00 75.94 71 ASP A CA 1
ATOM 559 C C . ASP A 1 71 ? 17.948 -2.899 -8.359 1.00 75.94 71 ASP A C 1
ATOM 561 O O . ASP A 1 71 ? 19.020 -3.364 -8.743 1.00 75.94 71 ASP A O 1
ATOM 565 N N . GLY A 1 72 ? 17.042 -2.407 -9.214 1.00 78.31 72 GLY A N 1
ATOM 566 C CA . GLY A 1 72 ? 17.174 -2.477 -10.668 1.00 78.31 72 GLY A CA 1
ATOM 567 C C . GLY A 1 72 ? 17.139 -3.906 -11.212 1.00 78.31 72 GLY A C 1
ATOM 568 O O . GLY A 1 72 ? 17.498 -4.120 -12.372 1.00 78.31 72 GLY A O 1
ATOM 569 N N . SER A 1 73 ? 16.733 -4.884 -10.397 1.00 86.00 73 SER A N 1
ATOM 570 C CA . SER A 1 73 ? 16.635 -6.269 -10.830 1.00 86.00 73 SER A CA 1
ATOM 571 C C . SER A 1 73 ? 15.547 -6.428 -11.889 1.00 86.00 73 SER A C 1
ATOM 573 O O . SER A 1 73 ? 14.554 -5.699 -11.947 1.00 86.00 73 SER A O 1
ATOM 575 N N . ASN A 1 74 ? 15.722 -7.430 -12.743 1.00 89.50 74 ASN A N 1
ATOM 576 C CA . ASN A 1 74 ? 14.698 -7.852 -13.686 1.00 89.50 74 ASN A CA 1
ATOM 577 C C . ASN A 1 74 ? 13.798 -8.949 -13.092 1.00 89.50 74 ASN A C 1
ATOM 579 O O . ASN A 1 74 ? 13.323 -9.823 -13.818 1.00 89.50 74 ASN A O 1
ATOM 583 N N . TYR A 1 75 ? 13.554 -8.901 -11.781 1.00 89.75 75 TYR A N 1
ATOM 584 C CA . TYR A 1 75 ? 12.627 -9.788 -11.085 1.00 89.75 75 TYR A CA 1
ATOM 585 C C . TYR A 1 75 ? 11.391 -9.001 -10.634 1.00 89.75 75 TYR A C 1
ATOM 587 O O . TYR A 1 75 ? 11.471 -7.933 -10.025 1.00 89.75 75 TYR A O 1
ATOM 595 N N . LEU A 1 76 ? 10.209 -9.513 -10.968 1.00 88.81 76 LEU A N 1
ATOM 596 C CA . LEU A 1 76 ? 8.928 -8.936 -10.555 1.00 88.81 76 LEU A CA 1
ATOM 597 C C . LEU A 1 76 ? 8.556 -9.338 -9.129 1.00 88.81 76 LEU A C 1
ATOM 599 O O . LEU A 1 76 ? 7.794 -8.617 -8.477 1.00 88.81 76 LEU A O 1
ATOM 603 N N . HIS A 1 77 ? 9.056 -10.490 -8.682 1.00 89.31 77 HIS A N 1
ATOM 604 C CA . HIS A 1 77 ? 8.682 -11.182 -7.458 1.00 89.31 77 HIS A CA 1
ATOM 605 C C . HIS A 1 77 ? 7.155 -11.286 -7.295 1.00 89.31 77 HIS A C 1
ATOM 607 O O . HIS A 1 77 ? 6.607 -10.878 -6.269 1.00 89.31 77 HIS A O 1
ATOM 613 N N . PRO A 1 78 ? 6.420 -11.816 -8.295 1.00 87.00 78 PRO A N 1
ATOM 614 C CA . PRO A 1 78 ? 4.961 -11.706 -8.339 1.00 87.00 78 PRO A CA 1
ATOM 615 C C . PRO A 1 78 ? 4.276 -12.412 -7.163 1.00 87.00 78 PRO A C 1
ATOM 617 O O . PRO A 1 78 ? 3.217 -11.977 -6.719 1.00 87.00 78 PRO A O 1
ATOM 620 N N . LEU A 1 79 ? 4.892 -13.475 -6.638 1.00 86.25 79 LEU A N 1
ATOM 621 C CA . LEU A 1 79 ? 4.370 -14.277 -5.528 1.00 86.25 79 LEU A CA 1
ATOM 622 C C . LEU A 1 79 ? 4.889 -13.831 -4.149 1.00 86.25 79 LEU A C 1
ATOM 624 O O . LEU A 1 79 ? 4.494 -14.415 -3.141 1.00 86.25 79 LEU A O 1
ATOM 628 N N . GLN A 1 80 ? 5.769 -12.827 -4.081 1.00 85.62 80 GLN A N 1
ATOM 629 C CA . GLN A 1 80 ? 6.252 -12.276 -2.813 1.00 85.62 80 GLN A CA 1
ATOM 630 C C . GLN A 1 80 ? 5.182 -11.388 -2.176 1.00 85.62 80 GLN A C 1
ATOM 632 O O . GLN A 1 80 ? 4.396 -10.752 -2.883 1.00 85.62 80 GLN A O 1
ATOM 637 N N . TYR A 1 81 ? 5.146 -11.341 -0.841 1.00 85.00 81 TYR A N 1
ATOM 638 C CA . TYR A 1 81 ? 4.235 -10.448 -0.130 1.00 85.00 81 TYR A CA 1
ATOM 639 C C . TYR A 1 81 ? 4.620 -8.992 -0.307 1.00 85.00 81 TYR A C 1
ATOM 641 O O . TYR A 1 81 ? 5.802 -8.659 -0.279 1.00 85.00 81 TYR A O 1
ATOM 649 N N . ILE A 1 82 ? 3.605 -8.144 -0.446 1.00 83.94 82 ILE A N 1
ATOM 650 C CA . ILE A 1 82 ? 3.821 -6.709 -0.552 1.00 83.94 82 ILE A CA 1
ATOM 651 C C . ILE A 1 82 ? 4.224 -6.108 0.804 1.00 83.94 82 ILE A C 1
ATOM 653 O O . ILE A 1 82 ? 3.661 -6.462 1.849 1.00 83.94 82 ILE A O 1
ATOM 657 N N . THR A 1 83 ? 5.179 -5.182 0.788 1.00 87.00 83 THR A N 1
ATOM 658 C CA . THR A 1 83 ? 5.632 -4.457 1.985 1.00 87.00 83 THR A CA 1
ATOM 659 C C . THR A 1 83 ? 5.006 -3.061 2.100 1.00 87.00 83 THR A C 1
ATOM 661 O O . THR A 1 83 ? 4.450 -2.514 1.142 1.00 87.00 83 THR A O 1
ATOM 664 N N . ARG A 1 84 ? 5.101 -2.442 3.282 1.00 87.88 84 ARG A N 1
ATOM 665 C CA . ARG A 1 84 ? 4.680 -1.050 3.538 1.00 87.88 84 ARG A CA 1
ATOM 666 C C . ARG A 1 84 ? 5.406 -0.056 2.639 1.00 87.88 84 ARG A C 1
ATOM 668 O O . ARG A 1 84 ? 4.794 0.885 2.136 1.00 87.88 84 ARG A O 1
ATOM 675 N N . GLY A 1 85 ? 6.701 -0.268 2.410 1.00 87.56 85 GLY A N 1
ATOM 676 C CA . GLY A 1 85 ? 7.497 0.540 1.488 1.00 87.56 85 GLY A CA 1
ATOM 677 C C . GLY A 1 85 ? 6.975 0.445 0.057 1.00 87.56 85 GLY A C 1
ATOM 678 O O . GLY A 1 85 ? 6.838 1.462 -0.624 1.00 87.56 85 GLY A O 1
ATOM 679 N N . GLU A 1 86 ? 6.625 -0.764 -0.386 1.00 87.19 86 GLU A N 1
ATOM 680 C CA . GLU A 1 86 ? 6.126 -1.000 -1.745 1.00 87.19 86 GLU A CA 1
ATOM 681 C C . GLU A 1 86 ? 4.740 -0.392 -1.930 1.00 87.19 86 GLU A C 1
ATOM 683 O O . GLU A 1 86 ? 4.485 0.272 -2.934 1.00 87.19 86 GLU A O 1
ATOM 688 N N . MET A 1 87 ? 3.872 -0.528 -0.927 1.00 86.62 87 MET A N 1
ATOM 689 C CA . MET A 1 87 ? 2.577 0.148 -0.900 1.00 86.62 87 MET A CA 1
ATOM 690 C C . MET A 1 87 ? 2.703 1.663 -0.958 1.00 86.62 87 MET A C 1
ATOM 692 O O . MET A 1 87 ? 1.943 2.299 -1.683 1.00 86.62 87 MET A O 1
ATOM 696 N N . ALA A 1 88 ? 3.647 2.249 -0.220 1.00 88.12 88 ALA A N 1
ATOM 697 C CA . ALA A 1 88 ? 3.884 3.686 -0.264 1.00 88.12 88 ALA A CA 1
ATOM 698 C C . ALA A 1 88 ? 4.315 4.130 -1.670 1.00 88.12 88 ALA A C 1
ATOM 700 O O . ALA A 1 88 ? 3.794 5.114 -2.194 1.00 88.12 88 ALA A O 1
ATOM 701 N N . ALA A 1 89 ? 5.216 3.387 -2.314 1.00 89.00 89 ALA A N 1
ATOM 702 C CA . ALA A 1 89 ? 5.611 3.671 -3.691 1.00 89.00 89 ALA A CA 1
ATOM 703 C C . ALA A 1 89 ? 4.424 3.551 -4.662 1.00 89.00 89 ALA A C 1
ATOM 705 O O . ALA A 1 89 ? 4.179 4.474 -5.435 1.00 89.00 89 ALA A O 1
ATOM 706 N N . ILE A 1 90 ? 3.646 2.468 -4.579 1.00 87.19 90 ILE A N 1
ATOM 707 C CA . ILE A 1 90 ? 2.465 2.247 -5.425 1.00 87.19 90 ILE A CA 1
ATOM 708 C C . ILE A 1 90 ? 1.428 3.352 -5.221 1.00 87.19 90 ILE A C 1
ATOM 710 O O . ILE A 1 90 ? 0.975 3.942 -6.198 1.00 87.19 90 ILE A O 1
ATOM 714 N N . LEU A 1 91 ? 1.074 3.675 -3.974 1.00 86.69 91 LEU A N 1
ATOM 715 C CA . LEU A 1 91 ? 0.111 4.733 -3.667 1.00 86.69 91 LEU A CA 1
ATOM 716 C C . LEU A 1 91 ? 0.577 6.073 -4.236 1.00 86.69 91 LEU A C 1
ATOM 718 O O . LEU A 1 91 ? -0.209 6.789 -4.850 1.00 86.69 91 LEU A O 1
ATOM 722 N N . TYR A 1 92 ? 1.856 6.401 -4.081 1.00 88.25 92 TYR A N 1
ATOM 723 C CA . TYR A 1 92 ? 2.403 7.626 -4.643 1.00 88.25 92 TYR A CA 1
ATOM 724 C C . TYR A 1 92 ? 2.316 7.648 -6.182 1.00 88.25 92 TYR A C 1
ATOM 726 O O . TYR A 1 92 ? 1.886 8.650 -6.754 1.00 88.25 92 TYR A O 1
ATOM 734 N N . GLN A 1 93 ? 2.625 6.535 -6.856 1.00 88.31 93 GLN A N 1
ATOM 735 C CA . GLN A 1 93 ? 2.484 6.440 -8.315 1.00 88.31 93 GLN A CA 1
ATOM 736 C C . GLN A 1 93 ? 1.030 6.553 -8.772 1.00 88.31 93 GLN A C 1
ATOM 738 O O . GLN A 1 93 ? 0.751 7.206 -9.773 1.00 88.31 93 GLN A O 1
ATOM 743 N N . VAL A 1 94 ? 0.080 5.997 -8.023 1.00 85.31 94 VAL A N 1
ATOM 744 C CA . VAL A 1 94 ? -1.354 6.180 -8.293 1.00 85.31 94 VAL A CA 1
ATOM 745 C C . VAL A 1 94 ? -1.744 7.654 -8.213 1.00 85.31 94 VAL A C 1
ATOM 747 O O . VAL A 1 94 ? -2.467 8.155 -9.079 1.00 85.31 94 VAL A O 1
ATOM 750 N N . LEU A 1 95 ? -1.266 8.371 -7.194 1.00 86.62 95 LEU A N 1
ATOM 751 C CA . LEU A 1 95 ? -1.521 9.806 -7.072 1.00 86.62 95 LEU A CA 1
ATOM 752 C C . LEU A 1 95 ? -0.919 10.575 -8.254 1.00 86.62 95 LEU A C 1
ATOM 754 O O . LEU A 1 95 ? -1.545 11.508 -8.752 1.00 86.62 95 LEU A O 1
ATOM 758 N N . LEU A 1 96 ? 0.254 10.163 -8.736 1.00 88.62 96 LEU A N 1
ATOM 759 C CA . LEU A 1 96 ? 0.883 10.771 -9.904 1.00 88.62 96 LEU A CA 1
ATOM 760 C C . LEU A 1 96 ? 0.068 10.516 -11.182 1.00 88.62 96 LEU A C 1
ATOM 762 O O . LEU A 1 96 ? -0.237 11.455 -11.913 1.00 88.62 96 LEU A O 1
ATOM 766 N N . LEU A 1 97 ? -0.355 9.270 -11.416 1.00 85.75 97 LEU A N 1
ATOM 767 C CA . LEU A 1 97 ? -1.191 8.882 -12.563 1.00 85.75 97 LEU A CA 1
ATOM 768 C C . LEU A 1 97 ? -2.541 9.607 -12.588 1.00 85.75 97 LEU A C 1
ATOM 770 O O . LEU A 1 97 ? -3.107 9.837 -13.653 1.00 85.75 97 LEU A O 1
ATOM 774 N N . THR A 1 98 ? -3.059 9.968 -11.416 1.00 83.69 98 THR A N 1
ATOM 775 C CA . THR A 1 98 ? -4.330 10.689 -11.264 1.00 83.69 98 THR A CA 1
ATOM 776 C C . THR A 1 98 ? -4.155 12.209 -11.162 1.00 83.69 98 THR A C 1
ATOM 778 O O . THR A 1 98 ? -5.118 12.908 -10.856 1.00 83.69 98 THR A O 1
ATOM 781 N N . ASN A 1 99 ? -2.955 12.738 -11.447 1.00 88.19 99 ASN A N 1
ATOM 782 C CA . ASN A 1 99 ? -2.607 14.165 -11.385 1.00 88.19 99 ASN A CA 1
ATOM 783 C C . ASN A 1 99 ? -2.865 14.823 -10.014 1.00 88.19 99 ASN A C 1
ATOM 785 O O . ASN A 1 99 ? -3.140 16.019 -9.931 1.00 88.19 99 ASN A O 1
ATOM 789 N N . GLN A 1 100 ? -2.785 14.052 -8.927 1.00 85.38 100 GLN A N 1
ATOM 790 C CA . GLN A 1 100 ? -2.958 14.552 -7.558 1.00 85.38 100 GLN A CA 1
ATOM 791 C C . GLN A 1 100 ? -1.645 15.047 -6.936 1.00 85.38 100 GLN A C 1
ATOM 793 O O . GLN A 1 100 ? -1.675 15.775 -5.946 1.00 85.38 100 GLN A O 1
ATOM 798 N N . VAL A 1 101 ? -0.496 14.644 -7.487 1.00 87.12 101 VAL A N 1
ATOM 799 C CA . VAL A 1 101 ? 0.842 15.041 -7.024 1.00 87.12 101 VAL A CA 1
ATOM 800 C C . VAL A 1 101 ? 1.768 15.269 -8.218 1.00 87.1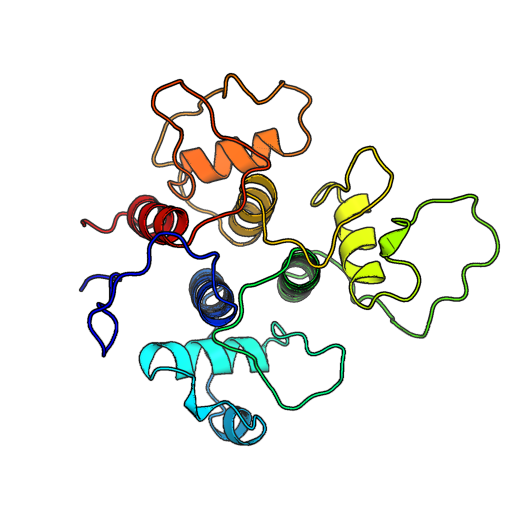2 101 VAL A C 1
ATOM 802 O O .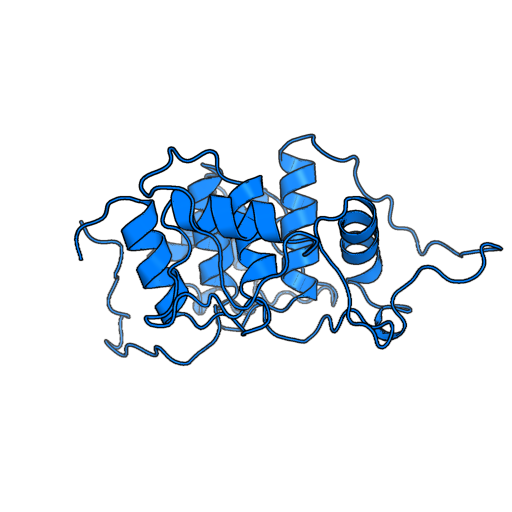 VAL A 1 101 ? 1.573 14.686 -9.281 1.00 87.12 101 VAL A O 1
ATOM 805 N N . GLU A 1 102 ? 2.800 16.091 -8.041 1.00 86.50 102 GLU A N 1
ATOM 806 C CA . GLU A 1 102 ? 3.888 16.236 -9.017 1.00 86.50 102 GLU A CA 1
ATOM 807 C C . GLU A 1 102 ? 4.942 15.139 -8.834 1.00 86.50 102 GLU A C 1
ATOM 809 O O . GLU A 1 102 ? 5.131 14.725 -7.691 1.00 86.50 102 GLU A O 1
ATOM 814 N N . PRO A 1 103 ? 5.678 14.712 -9.884 1.00 84.06 103 PRO A N 1
ATOM 815 C CA . PRO A 1 103 ? 6.735 13.711 -9.752 1.00 84.06 103 PRO A CA 1
ATOM 816 C C . PRO A 1 103 ? 7.813 14.115 -8.735 1.00 84.06 103 PRO A C 1
ATOM 818 O O . PRO A 1 103 ? 8.386 15.205 -8.823 1.00 84.06 103 PRO A O 1
ATOM 821 N N . ILE A 1 104 ? 8.187 13.202 -7.832 1.00 75.31 104 ILE A N 1
ATOM 822 C CA . ILE A 1 104 ? 9.399 13.354 -7.017 1.00 75.31 104 ILE A CA 1
ATOM 823 C C . ILE A 1 104 ? 10.608 13.387 -7.964 1.00 75.31 104 ILE A C 1
ATOM 825 O O . ILE A 1 104 ? 10.991 12.374 -8.553 1.00 75.31 104 ILE A O 1
ATOM 829 N N . LYS A 1 105 ? 11.262 14.547 -8.082 1.00 63.38 105 LYS A N 1
ATOM 830 C CA . LYS A 1 105 ? 12.567 14.665 -8.749 1.00 63.38 105 LYS A CA 1
ATOM 831 C C . LYS A 1 105 ? 13.638 14.026 -7.863 1.00 63.38 105 LYS A C 1
ATOM 833 O O . LYS A 1 105 ? 14.235 14.694 -7.024 1.00 63.38 105 LYS A O 1
ATOM 838 N N . SER A 1 106 ? 13.879 12.727 -8.022 1.00 48.44 106 SER A N 1
ATOM 839 C CA . SER A 1 106 ? 14.930 12.040 -7.266 1.00 48.44 106 SER A CA 1
ATOM 840 C C . SER A 1 106 ? 16.300 12.213 -7.932 1.00 48.44 106 SER A C 1
ATOM 842 O O . SER A 1 106 ? 16.588 11.626 -8.971 1.00 48.44 106 SER A O 1
ATOM 844 N N . LYS A 1 107 ? 17.163 13.017 -7.308 1.00 45.84 107 LYS A N 1
ATOM 845 C CA . LYS A 1 107 ? 18.623 12.998 -7.475 1.00 45.84 107 LYS A CA 1
ATOM 846 C C . LYS A 1 107 ? 19.199 13.178 -6.074 1.00 45.84 107 LYS A C 1
ATOM 848 O O . LYS A 1 107 ? 19.401 14.321 -5.695 1.00 45.84 107 LYS A O 1
ATOM 853 N N . LEU A 1 108 ? 19.315 12.087 -5.296 1.00 43.03 108 LEU A N 1
ATOM 854 C CA . LEU A 1 108 ? 19.882 12.032 -3.929 1.00 43.03 108 LEU A CA 1
ATOM 855 C C . LEU A 1 108 ? 19.841 13.396 -3.216 1.00 43.03 108 LEU A C 1
ATOM 857 O O . LEU A 1 108 ? 20.828 14.131 -3.234 1.00 43.03 108 LEU A O 1
ATOM 861 N N . MET A 1 109 ? 18.683 13.792 -2.675 1.00 37.38 109 MET A N 1
ATOM 862 C CA . MET A 1 109 ? 18.562 15.100 -2.027 1.00 37.38 109 MET A CA 1
ATOM 863 C C . MET A 1 109 ? 19.493 15.150 -0.812 1.00 37.38 109 MET A C 1
ATOM 865 O O . MET A 1 109 ? 19.219 14.562 0.230 1.00 37.38 109 MET A O 1
ATOM 869 N N . VAL A 1 110 ? 20.609 15.861 -0.965 1.00 33.50 110 VAL A N 1
ATOM 870 C CA . VAL A 1 110 ? 21.471 16.277 0.136 1.00 33.50 110 VAL A CA 1
ATOM 871 C C . VAL A 1 110 ? 20.661 17.255 0.985 1.00 33.50 110 VAL A C 1
ATOM 873 O O . VAL A 1 110 ? 20.455 18.406 0.601 1.00 33.50 110 VAL A O 1
ATOM 876 N N . PHE A 1 111 ? 20.169 16.790 2.131 1.00 38.31 111 PHE A N 1
ATOM 877 C CA . PHE A 1 111 ? 19.466 17.630 3.095 1.00 38.31 111 PHE A CA 1
ATOM 878 C C . PHE A 1 111 ? 20.480 18.451 3.899 1.00 38.31 111 PHE A C 1
ATOM 880 O O . PHE A 1 111 ? 21.044 17.974 4.880 1.00 38.31 111 PHE A O 1
ATOM 887 N N . HIS A 1 112 ? 20.697 19.705 3.501 1.00 34.62 112 HIS A N 1
ATOM 888 C CA . HIS A 1 112 ? 21.307 20.703 4.376 1.00 34.62 112 HIS A CA 1
ATOM 889 C C . HIS A 1 112 ? 20.206 21.458 5.129 1.00 34.62 112 HIS A C 1
ATOM 891 O O . HIS A 1 112 ? 19.468 22.244 4.543 1.00 34.62 112 HIS A O 1
ATOM 897 N N . GLY A 1 113 ? 20.138 21.234 6.443 1.00 40.22 113 GLY A N 1
ATOM 898 C CA . GLY A 1 113 ? 19.657 22.247 7.383 1.00 40.22 113 GLY A CA 1
ATOM 899 C C . GLY A 1 113 ? 18.149 22.366 7.600 1.00 40.22 113 GLY A C 1
ATOM 900 O O . GLY A 1 113 ? 17.642 23.480 7.584 1.00 40.22 113 GLY A O 1
ATOM 901 N N . ILE A 1 114 ? 17.447 21.269 7.912 1.00 37.19 114 ILE A N 1
ATOM 902 C CA . ILE A 1 114 ? 16.213 21.332 8.719 1.00 37.19 114 ILE A CA 1
ATOM 903 C C . ILE A 1 114 ? 16.272 20.220 9.775 1.00 37.19 114 ILE A C 1
ATOM 905 O O . ILE A 1 114 ? 16.596 19.074 9.470 1.00 37.19 114 ILE A O 1
ATOM 909 N N . LYS A 1 115 ? 16.025 20.580 11.036 1.00 40.09 115 LYS A N 1
ATOM 910 C CA . LYS A 1 115 ? 16.121 19.704 12.210 1.00 40.09 115 LYS A CA 1
ATOM 911 C C . LYS A 1 115 ? 15.015 18.628 12.149 1.00 40.09 115 LYS A C 1
ATOM 913 O O . LYS A 1 115 ? 13.848 18.951 12.319 1.00 40.09 115 LYS A O 1
ATOM 918 N N . GLU A 1 116 ? 15.434 17.397 11.842 1.00 53.59 116 GLU A N 1
ATOM 919 C CA . GLU A 1 116 ? 14.756 16.082 11.908 1.00 53.59 116 GLU A CA 1
ATOM 920 C C . GLU A 1 116 ? 13.282 15.967 11.466 1.00 53.59 116 GLU A C 1
ATOM 922 O O . GLU A 1 116 ? 12.378 16.176 12.267 1.00 53.59 116 GLU A O 1
ATOM 927 N N . THR A 1 117 ? 13.005 15.498 10.239 1.00 51.12 117 THR A N 1
ATOM 928 C CA . THR A 1 117 ? 11.641 15.047 9.854 1.00 51.12 117 THR A CA 1
ATOM 929 C C . THR A 1 117 ? 11.624 13.842 8.894 1.00 51.12 117 THR A C 1
ATOM 931 O O . THR A 1 117 ? 10.798 13.756 7.990 1.00 51.12 117 THR A O 1
ATOM 934 N N . GLY A 1 118 ? 12.541 12.887 9.066 1.00 72.06 118 GLY A N 1
ATOM 935 C CA . GLY A 1 118 ? 12.539 11.616 8.329 1.00 72.06 118 GLY A CA 1
ATOM 936 C C . GLY A 1 118 ? 12.435 10.428 9.280 1.00 72.06 118 GLY A C 1
ATOM 937 O O . GLY A 1 118 ? 12.951 10.485 10.394 1.00 72.06 118 GLY A O 1
ATOM 938 N N . PHE A 1 119 ? 11.778 9.350 8.854 1.00 86.38 119 PHE A N 1
ATOM 939 C CA . PHE A 1 119 ? 11.771 8.098 9.609 1.00 86.38 119 PHE A CA 1
ATOM 940 C C . PHE A 1 119 ? 13.198 7.547 9.730 1.00 86.38 119 PHE A C 1
ATOM 942 O O . PHE A 1 119 ? 13.936 7.510 8.742 1.00 86.38 119 PHE A O 1
ATOM 949 N N . LYS A 1 120 ? 13.600 7.137 10.939 1.00 90.44 120 LYS A N 1
ATOM 950 C CA . LYS A 1 120 ? 14.991 6.742 11.247 1.00 90.44 120 LYS A CA 1
ATOM 951 C C . LYS A 1 120 ? 15.484 5.584 10.378 1.00 90.44 120 LYS A C 1
ATOM 953 O O . LYS A 1 120 ? 16.638 5.557 9.974 1.00 90.44 120 LYS A O 1
ATOM 958 N N . ASP A 1 121 ? 14.590 4.655 10.077 1.00 91.12 121 ASP A N 1
ATOM 959 C CA . ASP A 1 121 ? 14.812 3.456 9.270 1.00 91.12 121 ASP A CA 1
ATOM 960 C C . ASP A 1 121 ? 14.640 3.684 7.761 1.00 91.12 121 ASP A C 1
ATOM 962 O O . ASP A 1 121 ? 14.795 2.748 6.983 1.00 91.12 121 ASP A O 1
ATOM 966 N N . LEU A 1 122 ? 14.341 4.917 7.335 1.00 89.88 122 LEU A N 1
ATOM 967 C CA . LEU A 1 122 ? 14.301 5.286 5.922 1.00 89.88 122 LEU A CA 1
ATOM 968 C C . LEU A 1 122 ? 15.529 6.065 5.455 1.00 89.88 122 LEU A C 1
ATOM 970 O O . LEU A 1 122 ? 15.585 6.462 4.294 1.00 89.88 122 LEU A O 1
ATOM 974 N N . GLN A 1 123 ? 16.521 6.296 6.315 1.00 84.88 123 GLN A N 1
ATOM 975 C CA . GLN A 1 123 ? 17.757 6.950 5.891 1.00 84.88 123 GLN A CA 1
ATOM 976 C C . GLN A 1 123 ? 18.441 6.106 4.808 1.00 84.88 123 GLN A C 1
ATOM 978 O O . GLN A 1 123 ? 18.783 4.950 5.044 1.00 84.88 123 GLN A O 1
ATOM 983 N N . SER A 1 124 ? 18.602 6.681 3.612 1.00 83.06 124 SER A N 1
ATOM 984 C CA . SER A 1 124 ? 19.133 5.987 2.424 1.00 83.06 124 SER A CA 1
ATOM 985 C C . SER A 1 124 ? 18.274 4.813 1.934 1.00 83.06 124 SER A C 1
ATOM 987 O O . SER A 1 124 ? 18.730 4.010 1.121 1.00 83.06 124 SER A O 1
ATOM 989 N N . HIS A 1 125 ? 17.024 4.715 2.391 1.00 86.25 125 HIS A N 1
ATOM 990 C CA . HIS A 1 125 ? 16.082 3.703 1.936 1.00 86.25 125 HIS A CA 1
ATOM 991 C C . HIS A 1 125 ? 15.333 4.191 0.694 1.00 86.25 125 HIS A C 1
ATOM 993 O O . HIS A 1 125 ? 14.884 5.335 0.630 1.00 86.25 125 HIS A O 1
ATOM 999 N N . TRP A 1 126 ? 15.109 3.317 -0.284 1.00 87.06 126 TRP A N 1
ATOM 1000 C CA . TRP A 1 126 ? 14.400 3.671 -1.521 1.00 87.06 126 TRP A CA 1
ATOM 1001 C C . TRP A 1 126 ? 12.971 4.180 -1.267 1.00 87.06 126 TRP A C 1
ATOM 1003 O O . TRP A 1 126 ? 12.478 5.056 -1.976 1.00 87.06 126 TRP A O 1
ATOM 1013 N N . ALA A 1 127 ? 12.317 3.670 -0.219 1.00 88.44 127 ALA A N 1
ATOM 1014 C CA . ALA A 1 127 ? 10.963 4.073 0.161 1.00 88.44 127 ALA A CA 1
ATOM 1015 C C . ALA A 1 127 ? 10.910 5.446 0.852 1.00 88.44 127 ALA A C 1
ATOM 1017 O O . ALA A 1 127 ? 9.819 5.934 1.136 1.00 88.44 127 ALA A O 1
ATOM 1018 N N . GLN A 1 128 ? 12.057 6.081 1.127 1.00 89.44 128 GLN A N 1
ATOM 1019 C CA . GLN A 1 128 ? 12.130 7.345 1.860 1.00 89.44 128 GLN A CA 1
ATOM 1020 C C . GLN A 1 128 ? 11.260 8.427 1.227 1.00 89.44 128 GLN A C 1
ATOM 1022 O O . GLN A 1 128 ? 10.398 8.993 1.893 1.00 89.44 128 GLN A O 1
ATOM 1027 N N . ALA A 1 129 ? 11.464 8.702 -0.060 1.00 87.25 129 ALA A N 1
ATOM 1028 C CA . ALA A 1 129 ? 10.766 9.784 -0.736 1.00 87.25 129 ALA A CA 1
ATOM 1029 C C . ALA A 1 129 ? 9.238 9.571 -0.812 1.00 87.25 129 ALA A C 1
ATOM 1031 O O . ALA A 1 129 ? 8.516 10.468 -0.367 1.00 87.25 129 ALA A O 1
ATOM 1032 N N . PRO A 1 130 ? 8.714 8.420 -1.293 1.00 87.94 130 PRO A N 1
ATOM 1033 C CA . PRO A 1 130 ? 7.268 8.202 -1.313 1.00 87.94 130 PRO A CA 1
ATOM 1034 C C . PRO A 1 130 ? 6.665 8.168 0.098 1.00 87.94 130 PRO A C 1
ATOM 1036 O O . PRO A 1 130 ? 5.631 8.792 0.324 1.00 87.94 130 PRO A O 1
ATOM 1039 N N . ALA A 1 131 ? 7.317 7.527 1.075 1.00 89.62 131 ALA A N 1
ATOM 1040 C CA . ALA A 1 131 ? 6.806 7.480 2.445 1.00 89.62 131 ALA A CA 1
ATOM 1041 C C . ALA A 1 131 ? 6.758 8.870 3.096 1.00 89.62 131 ALA A C 1
ATOM 1043 O O . ALA A 1 131 ? 5.763 9.217 3.730 1.00 89.62 131 ALA A O 1
ATOM 1044 N N . MET A 1 132 ? 7.794 9.696 2.914 1.00 89.25 132 MET A N 1
ATOM 1045 C CA . MET A 1 132 ? 7.812 11.069 3.429 1.00 89.25 132 MET A CA 1
ATOM 1046 C C . MET A 1 132 ? 6.750 11.943 2.754 1.00 89.25 132 MET A C 1
ATOM 1048 O O . MET A 1 132 ? 6.035 12.671 3.444 1.00 89.25 132 MET A O 1
ATOM 1052 N N . ALA A 1 133 ? 6.603 11.851 1.428 1.00 87.50 133 ALA A N 1
ATOM 1053 C CA . ALA A 1 133 ? 5.584 12.597 0.691 1.00 87.50 133 ALA A CA 1
ATOM 1054 C C . ALA A 1 133 ? 4.171 12.245 1.180 1.00 87.50 133 ALA A C 1
ATOM 1056 O O . ALA A 1 133 ? 3.389 13.132 1.526 1.00 87.50 133 ALA A O 1
ATOM 1057 N N . LEU A 1 134 ? 3.870 10.950 1.290 1.00 87.25 134 LEU A N 1
ATOM 1058 C CA . LEU A 1 134 ? 2.576 10.471 1.766 1.00 87.25 134 LEU A CA 1
ATOM 1059 C C . LEU A 1 134 ? 2.332 10.809 3.243 1.00 87.25 134 LEU A C 1
ATOM 1061 O O . LEU A 1 134 ? 1.199 11.113 3.616 1.00 87.25 134 LEU A O 1
ATOM 1065 N N . ASN A 1 135 ? 3.372 10.800 4.082 1.00 87.38 135 ASN A N 1
ATOM 1066 C CA . ASN A 1 135 ? 3.262 11.196 5.486 1.00 87.38 135 ASN A CA 1
ATOM 1067 C C . ASN A 1 135 ? 2.915 12.686 5.620 1.00 87.38 135 ASN A C 1
ATOM 1069 O O . ASN A 1 135 ? 2.034 13.047 6.398 1.00 87.38 135 ASN A O 1
ATOM 1073 N N . ASN A 1 136 ? 3.524 13.547 4.800 1.00 86.12 136 ASN A N 1
ATOM 1074 C CA . ASN A 1 136 ? 3.200 14.978 4.757 1.00 86.12 136 ASN A CA 1
ATOM 1075 C C . ASN A 1 136 ? 1.760 15.238 4.284 1.00 86.12 136 ASN A C 1
ATOM 1077 O O . ASN A 1 136 ? 1.119 16.185 4.736 1.00 86.12 136 ASN A O 1
ATOM 1081 N N . MET A 1 137 ? 1.229 14.365 3.426 1.00 83.38 137 MET A N 1
ATOM 1082 C CA . MET A 1 137 ? -0.171 14.381 2.983 1.00 83.38 137 MET A CA 1
ATOM 1083 C C . MET A 1 137 ? -1.133 13.711 3.978 1.00 83.38 137 MET A C 1
ATOM 1085 O O . MET A 1 137 ? -2.334 13.661 3.716 1.00 83.38 137 MET A O 1
ATOM 1089 N N . LYS A 1 138 ? -0.630 13.194 5.110 1.00 83.12 138 LYS A N 1
ATOM 1090 C CA . LYS A 1 138 ? -1.391 12.432 6.118 1.00 83.12 138 LYS A CA 1
ATOM 1091 C C . LYS A 1 138 ? -2.066 11.172 5.553 1.00 83.12 138 LYS A C 1
ATOM 1093 O O . LYS A 1 138 ? -3.125 10.770 6.025 1.00 83.12 138 LYS A O 1
ATOM 1098 N N . LEU A 1 139 ? -1.460 10.561 4.533 1.00 82.56 139 LEU A N 1
ATOM 1099 C CA . LEU A 1 139 ? -1.944 9.332 3.888 1.00 82.56 139 LEU A CA 1
ATOM 1100 C C . LEU A 1 139 ? -1.271 8.070 4.428 1.00 82.56 139 LEU A C 1
ATOM 1102 O O . LEU A 1 139 ? -1.830 6.982 4.346 1.00 82.56 139 LEU A O 1
ATOM 1106 N N . VAL A 1 140 ? -0.083 8.213 5.000 1.00 84.69 140 VAL A N 1
ATOM 1107 C CA . VAL A 1 140 ? 0.577 7.165 5.778 1.00 84.69 140 VAL A CA 1
ATOM 1108 C C . VAL A 1 140 ? 1.083 7.780 7.073 1.00 84.69 140 VAL A C 1
ATOM 1110 O O . VAL A 1 140 ? 1.262 8.995 7.163 1.00 84.69 140 VAL A O 1
ATOM 1113 N N . LYS A 1 141 ? 1.322 6.944 8.078 1.00 85.56 141 LYS A N 1
ATOM 1114 C CA . LYS A 1 141 ? 1.903 7.365 9.351 1.00 85.56 141 LYS A CA 1
ATOM 1115 C C . LYS A 1 141 ? 2.934 6.335 9.793 1.00 85.56 141 LYS A C 1
ATOM 1117 O O . LYS A 1 141 ? 2.711 5.135 9.637 1.00 85.56 141 LYS A O 1
ATOM 1122 N N . GLY A 1 142 ? 4.055 6.800 10.336 1.00 84.56 142 GLY A N 1
ATOM 1123 C CA . GLY A 1 142 ? 5.007 5.916 11.004 1.00 84.56 142 GLY A CA 1
ATOM 1124 C C . GLY A 1 142 ? 4.629 5.617 12.448 1.00 84.56 142 GLY A C 1
ATOM 1125 O O . GLY A 1 142 ? 3.603 6.057 12.972 1.00 84.56 142 GLY A O 1
ATOM 1126 N N . PHE A 1 143 ? 5.492 4.856 13.096 1.00 84.06 143 PHE A N 1
ATOM 1127 C CA . PHE A 1 143 ? 5.319 4.377 14.454 1.00 84.06 143 PHE A CA 1
ATOM 1128 C C . PHE A 1 143 ? 5.814 5.409 15.484 1.00 84.06 143 PHE A C 1
ATOM 1130 O O . PHE A 1 143 ? 6.668 6.243 15.166 1.00 84.06 143 PHE A O 1
ATOM 1137 N N . PRO A 1 144 ? 5.322 5.354 16.740 1.00 84.00 144 PRO A N 1
ATOM 1138 C CA . PRO A 1 144 ? 5.752 6.264 17.809 1.00 84.00 144 PRO A CA 1
ATOM 1139 C C . PRO A 1 144 ? 7.260 6.239 18.112 1.00 84.00 144 PRO A C 1
ATOM 1141 O O . PRO A 1 144 ? 7.789 7.197 18.664 1.00 84.00 144 PRO A O 1
ATOM 1144 N N . ASP A 1 145 ? 7.959 5.163 17.738 1.00 85.75 145 ASP A N 1
ATOM 1145 C CA . ASP A 1 145 ? 9.417 5.012 17.869 1.00 85.75 145 ASP A CA 1
ATOM 1146 C C . ASP A 1 145 ? 10.223 5.848 16.839 1.00 85.75 145 ASP A C 1
ATOM 1148 O O . ASP A 1 145 ? 11.458 5.949 16.923 1.00 85.75 145 ASP A O 1
ATOM 1152 N N . GLY A 1 146 ? 9.529 6.497 15.897 1.00 86.94 146 GLY A N 1
ATOM 1153 C CA . GLY A 1 146 ? 10.110 7.311 14.831 1.00 86.94 146 GLY A CA 1
ATOM 1154 C C . GLY A 1 146 ? 10.494 6.516 13.580 1.00 86.94 146 GLY A C 1
ATOM 1155 O O . GLY A 1 146 ? 11.283 7.011 12.775 1.00 86.94 146 GLY A O 1
ATOM 1156 N N . THR A 1 147 ? 9.977 5.295 13.417 1.00 90.44 147 THR A N 1
ATOM 1157 C CA . THR A 1 147 ? 10.232 4.426 12.253 1.00 90.44 147 THR A CA 1
ATOM 1158 C C . THR A 1 147 ? 9.029 4.338 11.308 1.00 90.44 147 THR A C 1
ATOM 1160 O O . THR A 1 147 ? 7.893 4.599 11.706 1.00 90.44 147 THR A O 1
ATOM 1163 N N . PHE A 1 148 ? 9.257 3.963 10.050 1.00 90.50 148 PHE A N 1
ATOM 1164 C CA . PHE A 1 148 ? 8.207 3.663 9.066 1.00 90.50 148 PHE A CA 1
ATOM 1165 C C . PHE A 1 148 ? 7.922 2.162 8.938 1.00 90.50 148 PHE A C 1
ATOM 1167 O O . PHE A 1 148 ? 6.794 1.758 8.646 1.00 90.50 148 PHE A O 1
ATOM 1174 N N . LYS A 1 149 ? 8.955 1.355 9.179 1.00 90.38 149 LYS A N 1
ATOM 1175 C CA . LYS A 1 149 ? 9.043 -0.098 9.031 1.00 90.38 149 LYS A CA 1
ATOM 1176 C C . LYS A 1 149 ? 8.722 -0.544 7.602 1.00 90.38 149 LYS A C 1
ATOM 1178 O O . LYS A 1 149 ? 7.758 -1.283 7.409 1.00 90.38 149 LYS A O 1
ATOM 1183 N N . PRO A 1 150 ? 9.502 -0.100 6.592 1.00 89.00 150 PRO A N 1
ATOM 1184 C CA . PRO A 1 150 ? 9.184 -0.315 5.179 1.00 89.00 150 PRO A CA 1
ATOM 1185 C C . PRO A 1 150 ? 9.065 -1.792 4.800 1.00 89.00 150 PRO A C 1
ATOM 1187 O O . PRO A 1 150 ? 8.281 -2.108 3.918 1.00 89.00 150 PRO A O 1
ATOM 1190 N N . GLU A 1 151 ? 9.779 -2.679 5.494 1.00 88.81 151 GLU A N 1
ATOM 1191 C CA . GLU A 1 151 ? 9.805 -4.120 5.217 1.00 88.81 151 GLU A CA 1
ATOM 1192 C C . GLU A 1 151 ? 8.655 -4.903 5.867 1.00 88.81 151 GLU A C 1
ATOM 1194 O O . GLU A 1 151 ? 8.485 -6.093 5.604 1.00 88.81 151 GLU A O 1
ATOM 1199 N N . LEU A 1 152 ? 7.853 -4.273 6.734 1.00 86.25 152 LEU A N 1
ATOM 1200 C CA . LEU A 1 152 ? 6.686 -4.947 7.300 1.00 86.25 152 LEU A CA 1
ATOM 1201 C C . LEU A 1 152 ? 5.582 -5.097 6.254 1.00 86.25 152 LEU A C 1
ATOM 1203 O O . LEU A 1 152 ? 5.466 -4.306 5.323 1.00 86.25 152 LEU A O 1
ATOM 1207 N N . GLY A 1 153 ? 4.733 -6.105 6.450 1.00 83.31 153 GLY A N 1
ATOM 1208 C CA . GLY A 1 153 ? 3.500 -6.249 5.691 1.00 83.31 153 GLY A CA 1
ATOM 1209 C C . GLY A 1 153 ? 2.525 -5.101 5.957 1.00 83.31 153 GLY A C 1
ATOM 1210 O O . GLY A 1 153 ? 2.565 -4.447 7.000 1.00 83.31 153 GLY A O 1
ATOM 1211 N N . VAL A 1 154 ? 1.635 -4.903 4.994 1.00 83.12 154 VAL A N 1
ATOM 1212 C CA . VAL A 1 154 ? 0.631 -3.833 4.952 1.00 83.12 154 VAL A CA 1
ATOM 1213 C C . VAL A 1 154 ? -0.427 -4.037 6.027 1.00 83.12 154 VAL A C 1
ATOM 1215 O O . VAL A 1 154 ? -0.979 -5.137 6.150 1.00 83.12 154 VAL A O 1
ATOM 1218 N N . ASP A 1 155 ? -0.738 -2.983 6.777 1.00 86.69 155 ASP A N 1
ATOM 1219 C CA . ASP A 1 155 ? -1.819 -3.011 7.760 1.00 86.69 155 ASP A CA 1
ATOM 1220 C C . ASP A 1 155 ? -3.185 -2.633 7.162 1.00 86.69 155 ASP A C 1
ATOM 1222 O O . ASP A 1 155 ? -3.317 -2.137 6.036 1.00 86.69 155 ASP A O 1
ATOM 1226 N N . ARG A 1 156 ? -4.245 -2.916 7.923 1.00 88.44 156 ARG A N 1
ATOM 1227 C CA . ARG A 1 156 ? -5.633 -2.662 7.512 1.00 88.44 156 ARG A CA 1
ATOM 1228 C C . ARG A 1 156 ? -5.913 -1.188 7.233 1.00 88.44 156 ARG A C 1
ATOM 1230 O O . ARG A 1 156 ? -6.715 -0.895 6.347 1.00 88.44 156 ARG A O 1
ATOM 1237 N N . THR A 1 157 ? -5.251 -0.278 7.940 1.00 89.06 157 THR A N 1
ATOM 1238 C CA . THR A 1 157 ? -5.415 1.168 7.752 1.00 89.06 157 THR A CA 1
ATOM 1239 C C . THR A 1 157 ? -4.771 1.634 6.452 1.00 89.06 157 THR A C 1
ATOM 1241 O O . THR A 1 157 ? -5.387 2.372 5.687 1.00 89.06 157 THR A O 1
ATOM 1244 N N . GLU A 1 158 ? -3.561 1.173 6.156 1.00 85.31 158 GLU A N 1
ATOM 1245 C CA . GLU A 1 158 ? -2.842 1.513 4.925 1.00 85.31 158 GLU A CA 1
ATOM 1246 C C . GLU A 1 158 ? -3.583 1.037 3.681 1.00 85.31 158 GLU A C 1
ATOM 1248 O O . GLU A 1 158 ? -3.712 1.777 2.705 1.00 85.31 158 GLU A O 1
ATOM 1253 N N . TYR A 1 159 ? -4.128 -0.175 3.728 1.00 83.94 159 TYR A N 1
ATOM 1254 C CA . TYR A 1 159 ? -4.984 -0.676 2.660 1.00 83.94 159 TYR A CA 1
ATOM 1255 C C . TYR A 1 159 ? -6.274 0.134 2.521 1.00 83.94 159 TYR A C 1
ATOM 1257 O O . TYR A 1 159 ? -6.655 0.462 1.399 1.00 83.94 159 TYR A O 1
ATOM 1265 N N . ALA A 1 160 ? -6.927 0.500 3.631 1.00 88.31 160 ALA A N 1
ATOM 1266 C CA . ALA A 1 160 ? -8.109 1.361 3.593 1.00 88.31 160 ALA A CA 1
ATOM 1267 C C . ALA A 1 160 ? -7.799 2.689 2.896 1.00 88.31 160 ALA A C 1
ATOM 1269 O O . ALA A 1 160 ? -8.552 3.136 2.028 1.00 88.31 160 ALA A O 1
ATOM 1270 N N . THR A 1 161 ? -6.663 3.301 3.233 1.00 86.94 161 THR A N 1
ATOM 1271 C CA . THR A 1 161 ? -6.216 4.540 2.598 1.00 86.94 161 THR A CA 1
ATOM 1272 C C . THR A 1 161 ? -5.939 4.336 1.115 1.00 86.94 161 THR A C 1
ATOM 1274 O O . THR A 1 161 ? -6.391 5.144 0.309 1.00 86.94 161 THR A O 1
ATOM 1277 N N . LEU A 1 162 ? -5.267 3.246 0.729 1.00 79.31 162 LEU A N 1
ATOM 1278 C CA . LEU A 1 162 ? -5.031 2.929 -0.680 1.00 79.31 162 LEU A CA 1
ATOM 1279 C C . LEU A 1 162 ? -6.362 2.827 -1.445 1.00 79.31 162 LEU A C 1
ATOM 1281 O O . LEU A 1 162 ? -6.591 3.568 -2.402 1.00 79.31 162 LEU A O 1
ATOM 1285 N N . VAL A 1 163 ? -7.260 1.950 -0.994 1.00 80.00 163 VAL A N 1
ATOM 1286 C CA . VAL A 1 163 ? -8.549 1.680 -1.649 1.00 80.00 163 VAL A CA 1
ATOM 1287 C C . VAL A 1 163 ? -9.388 2.948 -1.771 1.00 80.00 163 VAL A C 1
ATOM 1289 O O . VAL A 1 163 ? -9.923 3.228 -2.842 1.00 80.00 163 VAL A O 1
ATOM 1292 N N . THR A 1 164 ? -9.471 3.744 -0.704 1.00 85.81 164 THR A N 1
ATOM 1293 C CA . THR A 1 164 ? -10.301 4.960 -0.677 1.00 85.81 164 THR A CA 1
ATOM 1294 C C . THR A 1 164 ? -9.745 6.119 -1.496 1.00 85.81 164 THR A C 1
ATOM 1296 O O . THR A 1 164 ? -10.460 7.090 -1.748 1.00 85.81 164 THR A O 1
ATOM 1299 N N . LYS A 1 165 ? -8.482 6.031 -1.925 1.00 79.25 165 LYS A N 1
ATOM 1300 C CA . LYS A 1 165 ? -7.860 6.982 -2.853 1.00 79.25 165 LYS A CA 1
ATOM 1301 C C . LYS A 1 165 ? -7.978 6.574 -4.311 1.00 79.25 165 LYS A C 1
ATOM 1303 O O . LYS A 1 165 ? -8.013 7.453 -5.166 1.00 79.25 165 LYS A O 1
ATOM 1308 N N . ILE A 1 166 ? -8.031 5.276 -4.586 1.00 72.06 166 ILE A N 1
ATOM 1309 C CA . ILE A 1 166 ? -8.156 4.750 -5.949 1.00 72.06 166 ILE A CA 1
ATOM 1310 C C . ILE A 1 166 ? -9.611 4.724 -6.392 1.00 72.06 166 ILE A C 1
ATOM 1312 O O . ILE A 1 166 ? -9.926 5.052 -7.532 1.00 72.06 166 ILE A O 1
ATOM 1316 N N . LEU A 1 167 ? -10.490 4.268 -5.505 1.00 74.94 167 LEU A N 1
ATOM 1317 C CA . LEU A 1 167 ? -11.869 3.977 -5.845 1.00 74.94 167 LEU A CA 1
ATOM 1318 C C . LEU A 1 167 ? -12.777 5.124 -5.426 1.00 74.94 167 LEU A C 1
ATOM 1320 O O . LEU A 1 167 ? -12.524 5.835 -4.457 1.00 74.94 167 LEU A O 1
ATOM 1324 N N . ASN A 1 168 ? -13.883 5.247 -6.146 1.00 82.00 168 ASN A N 1
ATOM 1325 C CA . ASN A 1 168 ? -15.032 6.032 -5.730 1.00 82.00 168 ASN A CA 1
ATOM 1326 C C . ASN A 1 168 ? -16.256 5.118 -5.775 1.00 82.00 168 ASN A C 1
ATOM 1328 O O . ASN A 1 168 ? -17.014 5.119 -6.745 1.00 82.00 168 ASN A O 1
ATOM 1332 N N . ALA A 1 169 ? -16.370 4.250 -4.771 1.00 78.75 169 ALA A N 1
ATOM 1333 C CA . ALA A 1 169 ? -17.447 3.274 -4.694 1.00 78.75 169 ALA A CA 1
ATOM 1334 C C . ALA A 1 169 ? -18.654 3.856 -3.936 1.00 78.75 169 ALA A C 1
ATOM 1336 O O . ALA A 1 169 ? -18.478 4.645 -3.003 1.00 78.75 169 ALA A O 1
ATOM 1337 N N . PRO A 1 170 ? -19.891 3.485 -4.305 1.00 82.00 170 PRO A N 1
ATOM 1338 C CA . PRO A 1 170 ? -21.052 3.831 -3.501 1.00 82.00 170 PRO A CA 1
ATOM 1339 C C . PRO A 1 170 ? -20.998 3.099 -2.145 1.00 82.00 170 PRO A C 1
ATOM 1341 O O . PRO A 1 170 ? -20.511 1.968 -2.071 1.00 82.00 170 PRO A O 1
ATOM 1344 N N . PRO A 1 171 ? -21.506 3.706 -1.059 1.00 88.12 171 PRO A N 1
ATOM 1345 C CA . PRO A 1 171 ? -21.643 3.009 0.212 1.00 88.12 171 PRO A CA 1
ATOM 1346 C C . PRO A 1 171 ? -22.674 1.879 0.095 1.00 88.12 171 PRO A C 1
ATOM 1348 O O . PRO A 1 171 ? -23.804 2.094 -0.336 1.00 88.12 171 PRO A O 1
ATOM 1351 N N . VAL A 1 172 ? -22.280 0.679 0.516 1.00 86.75 172 VAL A N 1
ATOM 1352 C CA . VAL A 1 172 ? -23.118 -0.528 0.614 1.00 86.75 172 VAL A CA 1
ATOM 1353 C C . VAL A 1 172 ? -23.424 -0.908 2.069 1.00 86.75 172 VAL A C 1
ATOM 1355 O O . VAL A 1 172 ? -24.229 -1.801 2.324 1.00 86.75 172 VAL A O 1
ATOM 1358 N N . ARG A 1 173 ? -22.798 -0.229 3.041 1.00 86.00 173 ARG A N 1
ATOM 1359 C CA . ARG A 1 173 ? -23.046 -0.359 4.487 1.00 86.00 173 ARG A CA 1
ATOM 1360 C C . ARG A 1 173 ? -23.201 1.024 5.136 1.00 86.00 173 ARG A C 1
ATOM 1362 O O . ARG A 1 173 ? -22.626 1.991 4.628 1.00 86.00 173 ARG A O 1
ATOM 1369 N N . PRO A 1 174 ? -23.942 1.144 6.256 1.00 90.12 174 PRO A N 1
ATOM 1370 C CA . PRO A 1 174 ? -23.979 2.379 7.038 1.00 90.12 174 PRO A CA 1
ATOM 1371 C C . PRO A 1 174 ? -22.600 2.700 7.632 1.00 90.12 174 PRO A C 1
ATOM 1373 O O . PRO A 1 174 ? -21.732 1.831 7.715 1.00 90.12 174 PRO A O 1
ATOM 1376 N N . ILE A 1 175 ? -22.395 3.951 8.058 1.00 87.81 175 ILE A N 1
ATOM 1377 C CA . ILE A 1 175 ? -21.203 4.309 8.839 1.00 87.81 175 ILE A CA 1
ATOM 1378 C C . ILE A 1 175 ? -21.152 3.480 10.132 1.00 87.81 175 ILE A C 1
ATOM 1380 O O . ILE A 1 175 ? -22.192 3.165 10.712 1.00 87.81 175 ILE A O 1
ATOM 1384 N N . SER A 1 176 ? -19.951 3.110 10.569 1.00 86.50 176 SER A N 1
ATOM 1385 C CA . SER A 1 176 ? -19.723 2.399 11.826 1.00 86.50 176 SER A CA 1
ATOM 1386 C C . SER A 1 176 ? -18.551 3.039 12.544 1.00 86.50 176 SER A C 1
ATOM 1388 O O . SER A 1 176 ? -17.534 3.310 11.916 1.00 86.50 176 SER A O 1
ATOM 1390 N N . HIS A 1 177 ? -18.674 3.193 13.857 1.00 88.94 177 HIS A N 1
ATOM 1391 C CA . HIS A 1 177 ? -17.539 3.477 14.728 1.00 88.94 177 HIS A CA 1
ATOM 1392 C C . HIS A 1 177 ? -16.892 2.158 15.163 1.00 88.94 177 HIS A C 1
ATOM 1394 O O . HIS A 1 177 ? -17.570 1.125 15.226 1.00 88.94 177 HIS A O 1
ATOM 1400 N N . PHE A 1 178 ? -15.590 2.181 15.442 1.00 94.12 178 PHE A N 1
ATOM 1401 C CA . PHE A 1 178 ? -14.829 0.998 15.848 1.00 94.12 178 PHE A CA 1
ATOM 1402 C C . PHE A 1 178 ? -14.313 1.189 17.270 1.00 94.12 178 PHE A C 1
ATOM 1404 O O . PHE A 1 178 ? -13.706 2.209 17.579 1.00 94.12 178 PHE A O 1
ATOM 1411 N N . ARG A 1 179 ? -14.529 0.202 18.143 1.00 94.56 179 ARG A N 1
ATOM 1412 C CA . ARG A 1 179 ? -14.173 0.319 19.571 1.00 94.56 179 ARG A CA 1
ATOM 1413 C C . ARG A 1 179 ? -12.676 0.485 19.822 1.00 94.56 179 ARG A C 1
ATOM 1415 O O . ARG A 1 179 ? -12.289 1.026 20.850 1.00 94.56 179 ARG A O 1
ATOM 1422 N N . ASP A 1 180 ? -11.850 -0.013 18.910 1.00 95.19 180 ASP A N 1
ATOM 1423 C CA . ASP A 1 180 ? -10.391 0.024 18.982 1.00 95.19 180 ASP A CA 1
ATOM 1424 C C . ASP A 1 180 ? -9.767 1.155 18.148 1.00 95.19 180 ASP A C 1
ATOM 1426 O O . ASP A 1 180 ? -8.553 1.161 17.931 1.00 95.19 180 ASP A O 1
ATOM 1430 N N . VAL A 1 181 ? -10.574 2.117 17.688 1.00 94.44 181 VAL A N 1
ATOM 1431 C CA . VAL A 1 181 ? -10.112 3.272 16.913 1.00 94.44 181 VAL A CA 1
ATOM 1432 C C . VAL A 1 181 ? -10.647 4.561 17.546 1.00 94.44 181 VAL A C 1
ATOM 1434 O O . VAL A 1 181 ? -11.851 4.791 17.492 1.00 94.44 181 VAL A O 1
ATOM 1437 N N . PRO A 1 182 ? -9.790 5.409 18.144 1.00 93.94 182 PRO A N 1
ATOM 1438 C CA . PRO A 1 182 ? -10.222 6.697 18.685 1.00 93.94 182 PRO A CA 1
ATOM 1439 C C . PRO A 1 182 ? -10.613 7.679 17.570 1.00 93.94 182 PRO A C 1
ATOM 1441 O O . PRO A 1 182 ? -10.105 7.578 16.450 1.00 93.94 182 PRO A O 1
ATOM 1444 N N . ASP A 1 183 ? -11.449 8.667 17.895 1.00 90.94 183 ASP A N 1
ATOM 1445 C CA . ASP A 1 183 ? -11.967 9.662 16.940 1.00 90.94 183 ASP A CA 1
ATOM 1446 C C . ASP A 1 183 ? -10.847 10.481 16.269 1.00 90.94 183 ASP A C 1
ATOM 1448 O O . ASP A 1 183 ? -10.943 10.867 15.103 1.00 90.94 183 ASP A O 1
ATOM 1452 N N . GLU A 1 184 ? -9.729 10.699 16.969 1.00 90.19 184 GLU A N 1
ATOM 1453 C CA . GLU A 1 184 ? -8.558 11.415 16.451 1.00 90.19 184 GLU A CA 1
ATOM 1454 C C . GLU A 1 184 ? -7.579 10.513 15.677 1.00 90.19 184 GLU A C 1
ATOM 1456 O O . GLU A 1 184 ? -6.487 10.950 15.284 1.00 90.19 184 GLU A O 1
ATOM 1461 N N . PHE A 1 185 ? -7.919 9.239 15.456 1.00 91.12 185 PHE A N 1
ATOM 1462 C CA . PHE A 1 185 ? -7.068 8.334 14.697 1.00 91.12 185 PHE A CA 1
ATOM 1463 C C . PHE A 1 185 ? -6.946 8.792 13.240 1.00 91.12 185 PHE A C 1
ATOM 1465 O O . PHE A 1 185 ? -7.926 8.932 12.513 1.00 91.12 185 PHE A O 1
ATOM 1472 N N . TRP A 1 186 ? -5.705 8.966 12.780 1.00 88.56 186 TRP A N 1
ATOM 1473 C CA . TRP A 1 186 ? -5.391 9.523 11.458 1.00 88.56 186 TRP A CA 1
ATOM 1474 C C . TRP A 1 186 ? -6.080 8.798 10.289 1.00 88.56 186 TRP A C 1
ATOM 1476 O O . TRP A 1 186 ? -6.403 9.423 9.283 1.00 88.56 186 TRP A O 1
ATOM 1486 N N . GLY A 1 187 ? -6.284 7.485 10.421 1.00 90.75 187 GLY A N 1
ATOM 1487 C CA . GLY A 1 187 ? -6.860 6.628 9.391 1.00 90.75 187 GLY A CA 1
ATOM 1488 C C . GLY A 1 187 ? -8.355 6.364 9.551 1.00 90.75 187 GLY A C 1
ATOM 1489 O O . GLY A 1 187 ? -8.893 5.562 8.791 1.00 90.75 187 GLY A O 1
ATOM 1490 N N . LEU A 1 188 ? -9.034 7.001 10.515 1.00 93.69 188 LEU A N 1
ATOM 1491 C CA . LEU A 1 188 ? -10.437 6.713 10.832 1.00 93.69 188 LEU A CA 1
ATOM 1492 C C . LEU A 1 188 ? -11.340 6.877 9.606 1.00 93.69 188 LEU A C 1
ATOM 1494 O O . LEU A 1 188 ? -12.021 5.933 9.218 1.00 93.69 188 LEU A O 1
ATOM 1498 N N . SER A 1 189 ? -11.258 8.020 8.917 1.00 92.62 189 SER A N 1
ATOM 1499 C CA . SER A 1 189 ? -12.085 8.273 7.729 1.00 92.62 189 SER A CA 1
ATOM 1500 C C . SER A 1 189 ? -11.843 7.257 6.604 1.00 92.62 189 SER A C 1
ATOM 1502 O O . SER A 1 189 ? -12.775 6.880 5.894 1.00 92.62 189 SER A O 1
ATOM 1504 N N . ALA A 1 190 ? -10.600 6.792 6.434 1.00 92.44 190 ALA A N 1
ATOM 1505 C CA . ALA A 1 190 ? -10.278 5.775 5.438 1.00 92.44 190 ALA A CA 1
ATOM 1506 C C . ALA A 1 190 ? -10.874 4.413 5.824 1.00 92.44 190 ALA A C 1
ATOM 1508 O O . ALA A 1 190 ? -11.470 3.747 4.978 1.00 92.44 190 ALA A O 1
ATOM 1509 N N . LEU A 1 191 ? -10.765 4.023 7.097 1.00 93.94 191 LEU A N 1
ATOM 1510 C CA . LEU A 1 191 ? -11.348 2.790 7.629 1.00 93.94 191 LEU A CA 1
ATOM 1511 C C . LEU A 1 191 ? -12.878 2.785 7.509 1.00 93.94 191 LEU A C 1
ATOM 1513 O O . LEU A 1 191 ? -13.443 1.806 7.023 1.00 93.94 191 LEU A O 1
ATOM 1517 N N . GLU A 1 192 ? -13.538 3.883 7.883 1.00 93.94 192 GLU A N 1
ATOM 1518 C CA . GLU A 1 192 ? -14.991 4.045 7.765 1.00 93.94 192 GLU A CA 1
ATOM 1519 C C . GLU A 1 192 ? -15.446 3.940 6.309 1.00 93.94 192 GLU A C 1
ATOM 1521 O O . GLU A 1 192 ? -16.331 3.144 6.001 1.00 93.94 192 GLU A O 1
ATOM 1526 N N . LYS A 1 193 ? -14.804 4.675 5.391 1.00 92.50 193 LYS A N 1
ATOM 1527 C CA . LYS A 1 193 ? -15.141 4.618 3.961 1.00 92.50 193 LYS A CA 1
ATOM 1528 C C . LYS A 1 193 ? -14.907 3.234 3.373 1.00 92.50 193 LYS A C 1
ATOM 1530 O O . LYS A 1 193 ? -15.788 2.700 2.708 1.00 92.50 193 LYS A O 1
ATOM 1535 N N . ALA A 1 194 ? -13.751 2.624 3.631 1.00 89.69 194 ALA A N 1
ATOM 1536 C CA . ALA A 1 194 ? -13.455 1.284 3.137 1.00 89.69 194 ALA A CA 1
ATOM 1537 C C . ALA A 1 194 ? -14.448 0.248 3.688 1.00 89.69 194 ALA A C 1
ATOM 1539 O O . ALA A 1 194 ? -14.860 -0.650 2.954 1.00 89.69 194 ALA A O 1
ATOM 1540 N N . TYR A 1 195 ? -14.886 0.389 4.943 1.00 89.62 195 TYR A N 1
ATOM 1541 C CA . TYR A 1 195 ? -15.954 -0.431 5.512 1.00 89.62 195 TYR A CA 1
ATOM 1542 C C . TYR A 1 195 ? -17.301 -0.198 4.814 1.00 89.62 195 TYR A C 1
ATOM 1544 O O . TYR A 1 195 ? -17.954 -1.164 4.407 1.00 89.62 195 TYR A O 1
ATOM 1552 N N . GLN A 1 196 ? -17.695 1.067 4.636 1.00 89.75 196 GLN A N 1
ATOM 1553 C CA . GLN A 1 196 ? -18.936 1.460 3.966 1.00 89.75 196 GLN A CA 1
ATOM 1554 C C . GLN A 1 196 ? -18.998 0.943 2.535 1.00 89.75 196 GLN A C 1
ATOM 1556 O O . GLN A 1 196 ? -20.045 0.485 2.098 1.00 89.75 196 GLN A O 1
ATOM 1561 N N . TRP A 1 197 ? -17.882 0.984 1.816 1.00 86.12 197 TRP A N 1
ATOM 1562 C CA . TRP A 1 197 ? -17.761 0.507 0.439 1.00 86.12 197 TRP A CA 1
ATOM 1563 C C . TRP A 1 197 ? -17.597 -1.015 0.340 1.00 86.12 197 TRP A C 1
ATOM 1565 O O . TRP A 1 197 ? -17.408 -1.543 -0.747 1.00 86.12 197 TRP A O 1
ATOM 1575 N N . GLY A 1 198 ? -17.628 -1.732 1.466 1.00 76.25 198 GLY A N 1
ATOM 1576 C CA . GLY A 1 198 ? -17.530 -3.189 1.504 1.00 76.25 198 GLY A CA 1
ATOM 1577 C C . GLY A 1 198 ? -16.108 -3.749 1.413 1.00 76.25 198 GLY A C 1
ATOM 1578 O O . GLY A 1 198 ? -15.939 -4.954 1.571 1.00 76.25 198 GLY A O 1
ATOM 1579 N N . PHE A 1 199 ? -15.088 -2.900 1.252 1.00 78.94 199 PHE A N 1
ATOM 1580 C CA . PHE A 1 199 ? -13.677 -3.284 1.126 1.00 78.94 199 PHE A CA 1
ATOM 1581 C C . PHE A 1 199 ? -12.973 -3.577 2.458 1.00 78.94 199 PHE A C 1
ATOM 1583 O O . PHE A 1 199 ? -11.836 -4.046 2.460 1.00 78.94 199 PHE A O 1
ATOM 1590 N N . LEU A 1 200 ? -13.612 -3.352 3.602 1.00 83.75 200 LEU A N 1
ATOM 1591 C CA . LEU A 1 200 ? -13.149 -3.846 4.901 1.00 83.75 200 LEU A CA 1
ATOM 1592 C C . LEU A 1 200 ? -14.322 -4.397 5.703 1.00 83.75 200 LEU A C 1
ATOM 1594 O O . LEU A 1 200 ? -15.419 -3.856 5.650 1.00 83.75 200 LEU A O 1
ATOM 1598 N N . ALA A 1 201 ? -14.098 -5.471 6.454 1.00 82.50 201 ALA A N 1
ATOM 1599 C CA . ALA A 1 201 ? -15.064 -6.023 7.405 1.00 82.50 201 ALA A CA 1
ATOM 1600 C C . ALA A 1 201 ? -14.606 -5.766 8.844 1.00 82.50 201 ALA A C 1
ATOM 1602 O O . ALA A 1 201 ? -13.405 -5.743 9.100 1.00 82.50 201 ALA A O 1
ATOM 1603 N N . THR A 1 202 ? -15.536 -5.595 9.775 1.00 84.62 202 THR A N 1
ATOM 1604 C CA . THR A 1 202 ? -15.257 -5.541 11.218 1.00 84.62 202 THR A CA 1
ATOM 1605 C C . THR A 1 202 ? -15.261 -6.940 11.833 1.00 84.62 202 THR A C 1
ATOM 1607 O O . THR A 1 202 ? -15.689 -7.911 11.204 1.00 84.62 202 THR A O 1
ATOM 1610 N N . PHE A 1 203 ? -14.780 -7.045 13.068 1.00 84.25 203 PHE A N 1
ATOM 1611 C CA . PHE A 1 203 ? -14.880 -8.254 13.880 1.00 84.25 203 PHE A CA 1
ATOM 1612 C C . PHE A 1 203 ? -16.185 -8.261 14.704 1.00 84.25 203 PHE A C 1
ATOM 1614 O O . PHE A 1 203 ? -16.803 -7.205 14.886 1.00 84.25 203 PHE A O 1
ATOM 1621 N N . PRO A 1 204 ? -16.635 -9.431 15.213 1.00 84.81 204 PRO A N 1
ATOM 1622 C CA . PRO A 1 204 ? -17.890 -9.544 15.970 1.00 84.81 204 PRO A CA 1
ATOM 1623 C C . PRO A 1 204 ? -17.991 -8.635 17.205 1.00 84.81 204 PRO A C 1
ATOM 1625 O O . PRO A 1 204 ? -19.089 -8.325 17.659 1.00 84.81 204 PRO A O 1
ATOM 1628 N N . ASP A 1 205 ? -16.858 -8.192 17.744 1.00 88.31 205 ASP A N 1
ATOM 1629 C CA . ASP A 1 205 ? -16.741 -7.318 18.912 1.00 88.31 205 ASP A CA 1
ATOM 1630 C C . ASP A 1 205 ? -16.745 -5.812 18.571 1.00 88.31 205 ASP A C 1
ATOM 1632 O O . ASP A 1 205 ? -16.459 -4.990 19.441 1.00 88.31 205 ASP A O 1
ATOM 1636 N N . GLN A 1 206 ? -17.103 -5.440 17.334 1.00 86.69 206 GLN A N 1
ATOM 1637 C CA . GLN A 1 206 ? -17.088 -4.060 16.816 1.00 86.69 206 GLN A CA 1
ATOM 1638 C C . GLN A 1 206 ? -15.686 -3.435 16.746 1.00 86.69 206 GLN A C 1
ATOM 1640 O O . GLN A 1 206 ? -15.545 -2.209 16.771 1.00 86.69 206 GLN A O 1
ATOM 1645 N N . THR A 1 207 ? -14.646 -4.259 16.645 1.00 91.12 207 THR A N 1
ATOM 1646 C CA . THR A 1 207 ? -13.281 -3.799 16.375 1.00 91.12 207 THR A CA 1
ATOM 1647 C C . THR A 1 207 ? -12.930 -3.920 14.894 1.00 91.12 207 THR A C 1
ATOM 1649 O O . THR A 1 207 ? -13.611 -4.603 14.115 1.00 91.12 207 THR A O 1
ATOM 1652 N N . ILE A 1 208 ? -11.863 -3.235 14.482 1.00 89.56 208 ILE A N 1
ATOM 1653 C CA . ILE A 1 208 ? -11.330 -3.311 13.116 1.00 89.56 208 ILE A CA 1
ATOM 1654 C C . ILE A 1 208 ? -9.840 -3.651 13.061 1.00 89.56 208 ILE A C 1
ATOM 1656 O O . ILE A 1 208 ? -9.344 -3.943 11.977 1.00 89.56 208 ILE A O 1
ATOM 1660 N N . HIS A 1 209 ? -9.132 -3.642 14.187 1.00 91.25 209 HIS A N 1
ATOM 1661 C CA . HIS A 1 209 ? -7.710 -3.953 14.327 1.00 91.25 209 HIS A CA 1
ATOM 1662 C C . HIS A 1 209 ? -6.831 -3.176 13.332 1.00 91.25 209 HIS A C 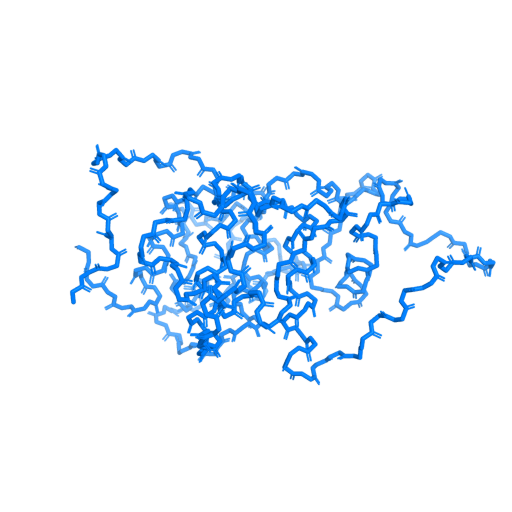1
ATOM 1664 O O . HIS A 1 209 ? -6.209 -3.773 12.450 1.00 91.25 209 HIS A O 1
ATOM 1670 N N . PRO A 1 210 ? -6.750 -1.836 13.446 1.00 89.31 210 PRO A N 1
ATOM 1671 C CA . PRO A 1 210 ? -6.176 -0.958 12.418 1.00 89.31 210 PRO A CA 1
ATOM 1672 C C . PRO A 1 210 ? -4.725 -1.286 12.033 1.00 89.31 210 PRO A C 1
ATOM 1674 O O . PRO A 1 210 ? -4.334 -1.066 10.888 1.00 89.31 210 PRO A O 1
ATOM 1677 N N . HIS A 1 211 ? -3.943 -1.834 12.966 1.00 87.25 211 HIS A N 1
ATOM 1678 C CA . HIS A 1 211 ? -2.530 -2.187 12.781 1.00 87.25 211 HIS A CA 1
ATOM 1679 C C . HIS A 1 211 ? -2.294 -3.668 12.464 1.00 87.25 211 HIS A C 1
ATOM 1681 O O . HIS A 1 211 ? -1.150 -4.101 12.321 1.00 87.25 211 HIS A O 1
ATOM 1687 N N . GLN A 1 212 ? -3.355 -4.472 12.378 1.00 85.31 212 GLN A N 1
ATOM 1688 C CA . GLN A 1 212 ? -3.223 -5.872 12.003 1.00 85.31 212 GLN A CA 1
ATOM 1689 C C . GLN A 1 212 ? -2.829 -5.967 10.529 1.00 85.31 212 GLN A C 1
ATOM 1691 O O . GLN A 1 212 ? -3.445 -5.334 9.671 1.00 85.31 212 GLN A O 1
ATOM 1696 N N . GLN A 1 213 ? -1.825 -6.792 10.232 1.00 81.94 213 GLN A N 1
ATOM 1697 C CA . GLN A 1 213 ? -1.429 -7.065 8.855 1.00 81.94 213 GLN A CA 1
ATOM 1698 C C . GLN A 1 213 ? -2.557 -7.749 8.082 1.00 81.94 213 GLN A C 1
ATOM 1700 O O . GLN A 1 213 ? -3.254 -8.639 8.588 1.00 81.94 213 GLN A O 1
ATOM 1705 N N . LEU A 1 214 ? -2.734 -7.337 6.831 1.00 74.00 214 LEU A N 1
ATOM 1706 C CA . LEU A 1 214 ? -3.769 -7.882 5.973 1.00 74.00 214 LEU A CA 1
ATOM 1707 C C . LEU A 1 214 ? -3.385 -9.243 5.419 1.00 74.00 214 LEU A C 1
ATOM 1709 O O . LEU A 1 214 ? -2.557 -9.385 4.521 1.00 74.00 214 LEU A O 1
ATOM 1713 N N . LYS A 1 215 ? -4.091 -10.247 5.932 1.00 74.44 215 LYS A N 1
ATOM 1714 C CA . LYS A 1 215 ? -4.148 -11.573 5.339 1.00 74.44 215 LYS A CA 1
ATOM 1715 C C . LYS A 1 215 ? -5.001 -11.564 4.074 1.00 74.44 215 LYS A C 1
ATOM 1717 O O . LYS A 1 215 ? -6.016 -10.875 3.975 1.00 74.44 215 LYS A O 1
ATOM 1722 N N . ARG A 1 216 ? -4.623 -12.412 3.135 1.00 64.81 216 ARG A N 1
ATOM 1723 C CA . ARG A 1 216 ? -5.231 -12.607 1.823 1.00 64.81 216 ARG A CA 1
ATOM 1724 C C . ARG A 1 216 ? -6.717 -12.954 1.889 1.00 64.81 216 ARG A C 1
ATOM 1726 O O . ARG A 1 216 ? -7.493 -12.408 1.108 1.00 64.81 216 ARG A O 1
ATOM 1733 N N . ILE A 1 217 ? -7.134 -13.796 2.842 1.00 55.53 217 ILE A N 1
ATOM 1734 C CA . ILE A 1 217 ? -8.560 -14.113 3.058 1.00 55.53 217 ILE A CA 1
ATOM 1735 C C . ILE A 1 217 ? -9.392 -12.856 3.316 1.00 55.53 217 ILE A C 1
ATOM 1737 O O . ILE A 1 217 ? -10.489 -12.727 2.777 1.00 55.53 217 ILE A O 1
ATOM 1741 N N . ASN A 1 218 ? -8.845 -11.904 4.076 1.00 55.38 218 ASN A N 1
ATOM 1742 C CA . ASN A 1 218 ? -9.562 -10.688 4.435 1.00 55.38 218 ASN A CA 1
ATOM 1743 C C . ASN A 1 218 ? -9.838 -9.836 3.196 1.00 55.38 218 ASN A C 1
ATOM 1745 O O . ASN A 1 218 ? -10.881 -9.203 3.123 1.00 55.38 218 ASN A O 1
ATOM 1749 N N . ILE A 1 219 ? -8.949 -9.861 2.201 1.00 61.69 219 ILE A N 1
ATOM 1750 C CA . ILE A 1 219 ? -9.105 -9.055 0.988 1.00 61.69 219 ILE A CA 1
ATOM 1751 C C . ILE A 1 219 ? -9.959 -9.730 -0.062 1.00 61.69 219 ILE A C 1
ATOM 1753 O O . ILE A 1 219 ? -10.765 -9.051 -0.679 1.00 61.69 219 ILE A O 1
ATOM 1757 N N . ILE A 1 220 ? -9.865 -11.047 -0.234 1.00 56.09 220 ILE A N 1
ATOM 1758 C CA . ILE A 1 220 ? -10.779 -11.760 -1.137 1.00 56.09 220 ILE A CA 1
ATOM 1759 C C . ILE A 1 220 ? -12.228 -11.578 -0.659 1.00 56.09 220 ILE A C 1
ATOM 1761 O O . ILE A 1 220 ? -13.097 -11.248 -1.464 1.00 56.09 220 ILE A O 1
ATOM 1765 N N . ALA A 1 221 ? -12.472 -11.701 0.650 1.00 51.66 221 ALA A N 1
ATOM 1766 C CA . ALA A 1 221 ? -13.785 -11.445 1.241 1.00 51.66 221 ALA A CA 1
ATOM 1767 C C . ALA A 1 221 ? -14.226 -9.981 1.059 1.00 51.66 221 ALA A C 1
ATOM 1769 O O . ALA A 1 221 ? -15.367 -9.719 0.676 1.00 51.66 221 ALA A O 1
ATOM 1770 N N . SER A 1 222 ? -13.316 -9.030 1.280 1.00 58.38 222 SER A N 1
ATOM 1771 C CA . SER A 1 222 ? -13.565 -7.600 1.081 1.00 58.38 222 SER A CA 1
ATOM 1772 C C . SER A 1 222 ? -13.822 -7.202 -0.375 1.00 58.38 222 SER A C 1
ATOM 1774 O O . SER A 1 222 ? -14.684 -6.374 -0.634 1.00 58.38 222 SER A O 1
ATOM 1776 N N . LEU A 1 223 ? -13.095 -7.763 -1.341 1.00 57.88 223 LEU A N 1
ATOM 1777 C CA . LEU A 1 223 ? -13.273 -7.469 -2.764 1.00 57.88 223 LEU A CA 1
ATOM 1778 C C . LEU A 1 223 ? -14.578 -8.074 -3.280 1.00 57.88 223 LEU A C 1
ATOM 1780 O O . LEU A 1 223 ? -15.320 -7.394 -3.983 1.00 57.88 223 LEU A O 1
ATOM 1784 N N . ALA A 1 224 ? -14.895 -9.314 -2.894 1.00 50.91 224 ALA A N 1
ATOM 1785 C CA . ALA A 1 224 ? -16.176 -9.932 -3.229 1.00 50.91 224 ALA A CA 1
ATOM 1786 C C . ALA A 1 224 ? -17.351 -9.130 -2.644 1.00 50.91 224 ALA A C 1
ATOM 1788 O O . ALA A 1 224 ? -18.301 -8.815 -3.358 1.00 50.91 224 ALA A O 1
ATOM 1789 N N . SER A 1 225 ? -17.234 -8.706 -1.382 1.00 53.06 225 SER A N 1
ATOM 1790 C CA . SER A 1 225 ? -18.253 -7.891 -0.710 1.00 53.06 225 SER A CA 1
ATOM 1791 C C . SER A 1 225 ? -18.389 -6.487 -1.308 1.00 53.06 225 SER A C 1
ATOM 1793 O O . SER A 1 225 ? -19.505 -6.027 -1.527 1.00 53.06 225 SER A O 1
ATOM 1795 N N . GLY A 1 226 ? -17.275 -5.796 -1.572 1.00 52.84 226 GLY A N 1
ATOM 1796 C CA . GLY A 1 226 ? -17.274 -4.426 -2.097 1.00 52.84 226 GLY A CA 1
ATOM 1797 C C . GLY A 1 226 ? -17.692 -4.316 -3.563 1.00 52.84 226 GLY A C 1
ATOM 1798 O O . GLY A 1 226 ? -18.206 -3.282 -3.980 1.00 52.84 226 GLY A O 1
ATOM 1799 N N . LEU A 1 227 ? -17.533 -5.390 -4.341 1.00 56.47 227 LEU A N 1
ATOM 1800 C CA . LEU A 1 227 ? -17.981 -5.465 -5.735 1.00 56.47 227 LEU A CA 1
ATOM 1801 C C . LEU A 1 227 ? -19.376 -6.094 -5.895 1.00 56.47 227 LEU A C 1
ATOM 1803 O O . LEU A 1 227 ? -19.836 -6.251 -7.025 1.00 56.47 227 LEU A O 1
ATOM 1807 N N . GLY A 1 228 ? -20.046 -6.464 -4.796 1.00 51.25 228 GLY A N 1
ATOM 1808 C CA . GLY A 1 228 ? -21.377 -7.081 -4.834 1.00 51.25 228 GLY A CA 1
ATOM 1809 C C . GLY A 1 228 ? -21.398 -8.455 -5.511 1.00 51.25 228 GLY A C 1
ATOM 1810 O O . GLY A 1 228 ? -22.377 -8.811 -6.162 1.00 51.25 228 GLY A O 1
ATOM 1811 N N . LEU A 1 229 ? -20.306 -9.214 -5.412 1.00 42.41 229 LEU A N 1
ATOM 1812 C CA . LEU A 1 229 ? -20.189 -10.540 -6.008 1.00 42.41 229 LEU A CA 1
ATOM 1813 C C . LEU A 1 229 ? -20.678 -11.582 -5.000 1.00 42.41 229 LEU A C 1
ATOM 1815 O O . LEU A 1 229 ? -20.048 -11.774 -3.961 1.00 42.41 229 LEU A O 1
ATOM 1819 N N . GLU A 1 230 ? -21.787 -12.256 -5.313 1.00 35.84 230 GLU A N 1
ATOM 1820 C CA . GLU A 1 230 ? -22.274 -13.394 -4.526 1.00 35.84 230 GLU A CA 1
ATOM 1821 C C . GLU A 1 230 ? -21.184 -14.479 -4.451 1.00 35.84 230 GLU A C 1
ATOM 1823 O O . GLU A 1 230 ? -20.639 -14.906 -5.477 1.00 35.84 230 GLU A O 1
ATOM 1828 N N . THR A 1 231 ? -20.833 -14.873 -3.225 1.00 39.66 231 THR A N 1
ATOM 1829 C CA . THR A 1 231 ? -19.895 -15.962 -2.910 1.00 39.66 231 THR A CA 1
ATOM 1830 C C . THR A 1 231 ? -20.624 -17.266 -2.666 1.00 39.66 231 THR A C 1
ATOM 1832 O O . THR A 1 231 ? -21.608 -17.216 -1.894 1.00 39.66 231 THR A O 1
#

pLDDT: mean 78.4, std 17.08, range [27.58, 95.25]

Foldseek 3Di:
DDPPPQPPVNDDDFFDFDFQLRVQLVLCVLLVFWADPLVLLVLAPCSVVQDPVSSGSVNRCVVLVLQDDPVPHSHSRRGDHAWQLSLLSNLLSLCVVVVNDDDDPDDPDPDDDDPDDWQPVCVVNPSGVSQSVCVVVLLADDDPVRHNRRGHADFPLNVLSSDVVSHDAAFPDDFADAPPADPPRSSNVSNRVLVRLQQADADPVRHRRRGDHDTPNRRSRSVCRNVVNDD